Protein 1ZDY (pdb70)

Organism: Streptomyces sp. (strain CL190) (NCBI:txid93372)

Structure (mmCIF, N/CA/C/O backbone):
data_1ZDY
#
_entry.id   1ZDY
#
_cell.length_a   71.145
_cell.length_b   91.451
_cell.length_c   48.901
_cell.angle_alpha   90.00
_cell.angle_beta   90.00
_cell.angle_gamma   90.00
#
_symmetry.space_group_name_H-M   'P 21 21 2'
#
loop_
_entity.id
_entity.type
_entity.pdbx_description
1 polymer 'Aromatic prenyltransferase'
2 non-polymer 'N-(TRIS(HYDROXYMETHYL)METHYL)-3-AMINOPROPANESULFONIC ACID'
3 water water
#
loop_
_atom_site.group_PDB
_atom_site.id
_atom_site.type_symbol
_atom_site.label_atom_id
_atom_site.label_alt_id
_atom_site.label_comp_id
_atom_site.label_asym_id
_atom_site.label_entity_id
_atom_site.label_seq_id
_atom_site.pdbx_PDB_ins_code
_atom_site.Cartn_x
_atom_site.Cartn_y
_atom_site.Cartn_z
_atom_site.occupancy
_atom_site.B_iso_or_equiv
_atom_site.auth_seq_id
_atom_site.auth_comp_id
_atom_site.auth_asym_id
_atom_site.auth_atom_id
_atom_site.pdbx_PDB_model_num
ATOM 1 N N . GLU A 1 3 ? 33.882 11.700 20.526 1.00 28.56 3 GLU A N 1
ATOM 2 C CA . GLU A 1 3 ? 33.833 10.405 21.265 1.00 27.92 3 GLU A CA 1
ATOM 3 C C . GLU A 1 3 ? 32.380 10.074 21.586 1.00 27.41 3 GLU A C 1
ATOM 4 O O . GLU A 1 3 ? 31.475 10.839 21.250 1.00 26.06 3 GLU A O 1
ATOM 10 N N . ALA A 1 4 ? 32.159 8.935 22.233 1.00 24.67 4 ALA A N 1
ATOM 11 C CA . ALA A 1 4 ? 30.810 8.517 22.595 1.00 23.80 4 ALA A CA 1
ATOM 12 C C . ALA A 1 4 ? 30.116 9.604 23.412 1.00 22.54 4 ALA A C 1
ATOM 13 O O . ALA A 1 4 ? 28.985 9.995 23.114 1.00 21.99 4 ALA A O 1
ATOM 15 N N . ALA A 1 5 ? 30.805 10.088 24.441 1.00 24.56 5 ALA A N 1
ATOM 16 C CA . ALA A 1 5 ? 30.266 11.127 25.310 1.00 23.65 5 ALA A CA 1
ATOM 17 C C . ALA A 1 5 ? 29.916 12.386 24.523 1.00 22.58 5 ALA A C 1
ATOM 18 O O . ALA A 1 5 ? 28.878 13.002 24.765 1.00 20.27 5 ALA A O 1
ATOM 20 N N . ASP A 1 6 ? 30.783 12.770 23.589 1.00 20.73 6 ASP A N 1
ATOM 21 C CA . ASP A 1 6 ? 30.533 13.961 22.777 1.00 19.46 6 ASP A CA 1
ATOM 22 C C . ASP A 1 6 ? 29.279 13.783 21.931 1.00 19.92 6 ASP A C 1
ATOM 23 O O . ASP A 1 6 ? 28.450 14.687 21.844 1.00 18.37 6 ASP A O 1
ATOM 28 N N . VAL A 1 7 ? 29.148 12.617 21.303 1.00 18.25 7 VAL A N 1
ATOM 29 C CA . VAL A 1 7 ? 27.984 12.326 20.476 1.00 17.54 7 VAL A CA 1
ATOM 30 C C . VAL A 1 7 ? 26.715 12.501 21.308 1.00 18.65 7 VAL A C 1
ATOM 31 O O . VAL A 1 7 ? 25.765 13.159 20.881 1.00 15.83 7 VAL A O 1
ATOM 35 N N . GLU A 1 8 ? 26.715 11.911 22.501 1.00 19.39 8 GLU A N 1
ATOM 36 C CA . GLU A 1 8 ? 25.579 11.986 23.413 1.00 20.59 8 GLU A CA 1
ATOM 37 C C . GLU A 1 8 ? 25.298 13.422 23.836 1.00 18.21 8 GLU A C 1
ATOM 38 O O . GLU A 1 8 ? 24.145 13.853 23.866 1.00 15.90 8 GLU A O 1
ATOM 44 N N . ARG A 1 9 ? 26.357 14.153 24.168 1.00 17.54 9 ARG A N 1
ATOM 45 C CA . ARG A 1 9 ? 26.226 15.542 24.595 1.00 16.84 9 ARG A CA 1
ATOM 46 C C . ARG A 1 9 ? 25.618 16.405 23.495 1.00 15.13 9 ARG A C 1
ATOM 47 O O . ARG A 1 9 ? 24.696 17.186 23.743 1.00 14.49 9 ARG A O 1
ATOM 55 N N . VAL A 1 10 ? 26.135 16.264 22.279 1.00 15.23 10 VAL A N 1
ATOM 56 C CA . VAL A 1 10 ? 25.622 17.043 21.162 1.00 14.07 10 VAL A CA 1
ATOM 57 C C . VAL A 1 10 ? 24.182 16.668 20.822 1.00 14.37 10 VAL A C 1
ATOM 58 O O . VAL A 1 10 ? 23.360 17.541 20.544 1.00 13.31 10 VAL A O 1
ATOM 62 N N . TYR A 1 11 ? 23.862 15.379 20.852 1.00 13.63 11 TYR A N 1
ATOM 63 C CA . TYR A 1 11 ? 22.498 14.975 20.542 1.00 13.57 11 TYR A CA 1
ATOM 64 C C . TYR A 1 11 ? 21.535 15.493 21.608 1.00 13.05 11 TYR A C 1
ATOM 65 O O . TYR A 1 11 ? 20.432 15.948 21.293 1.00 13.06 11 TYR A O 1
ATOM 74 N N . ALA A 1 12 ? 21.954 15.427 22.868 1.00 14.92 12 ALA A N 1
ATOM 75 C CA . ALA A 1 12 ? 21.112 15.897 23.963 1.00 13.73 12 ALA A CA 1
ATOM 76 C C . ALA A 1 12 ? 20.848 17.391 23.817 1.00 13.31 12 ALA A C 1
ATOM 77 O O . ALA A 1 12 ? 19.756 17.874 24.131 1.00 13.74 12 ALA A O 1
ATOM 79 N N . ALA A 1 13 ? 21.853 18.119 23.335 1.00 11.59 13 ALA A N 1
ATOM 80 C CA . ALA A 1 13 ? 21.725 19.559 23.140 1.00 10.80 13 ALA A CA 1
ATOM 81 C C . ALA A 1 13 ? 20.761 19.816 21.988 1.00 11.36 13 ALA A C 1
ATOM 82 O O . ALA A 1 13 ? 19.936 20.727 22.048 1.00 11.06 13 ALA A O 1
ATOM 84 N N . MET A 1 14 ? 20.867 19.005 20.939 1.00 11.68 14 MET A N 1
ATOM 85 C CA . MET A 1 14 ? 19.991 19.145 19.781 1.00 12.42 14 MET A CA 1
ATOM 86 C C . MET A 1 14 ? 18.543 18.927 20.214 1.00 12.23 14 MET A C 1
ATOM 87 O O . MET A 1 14 ? 17.641 19.634 19.768 1.00 12.59 14 MET A O 1
ATOM 92 N N . GLU A 1 15 ? 18.323 17.948 21.087 1.00 11.71 15 GLU A N 1
ATOM 93 C CA . GLU A 1 15 ? 16.976 17.679 21.571 1.00 12.63 15 GLU A CA 1
ATOM 94 C C . GLU A 1 15 ? 16.452 18.836 22.416 1.00 11.96 15 GLU A C 1
ATOM 95 O O . GLU A 1 15 ? 15.266 19.161 22.363 1.00 13.28 15 GLU A O 1
ATOM 101 N N . GLU A 1 16 ? 17.338 19.458 23.187 1.00 13.00 16 GLU A N 1
ATOM 102 C CA . GLU A 1 16 ? 16.955 20.581 24.036 1.00 14.10 16 GLU A CA 1
ATOM 103 C C . GLU A 1 16 ? 16.519 21.754 23.160 1.00 12.99 16 GLU A C 1
ATOM 104 O O . GLU A 1 16 ? 15.478 22.376 23.397 1.00 13.25 16 GLU A O 1
ATOM 110 N N . ALA A 1 17 ? 17.316 22.046 22.138 1.00 11.86 17 ALA A N 1
ATOM 111 C CA . ALA A 1 17 ? 17.016 23.144 21.227 1.00 10.90 17 ALA A CA 1
ATOM 112 C C . ALA A 1 17 ? 15.699 22.902 20.499 1.00 12.33 17 ALA A C 1
ATOM 113 O O . ALA A 1 17 ? 14.859 23.795 20.404 1.00 12.91 17 ALA A O 1
ATOM 115 N N . ALA A 1 18 ? 15.523 21.691 19.981 1.00 12.62 18 ALA A N 1
ATOM 116 C CA . 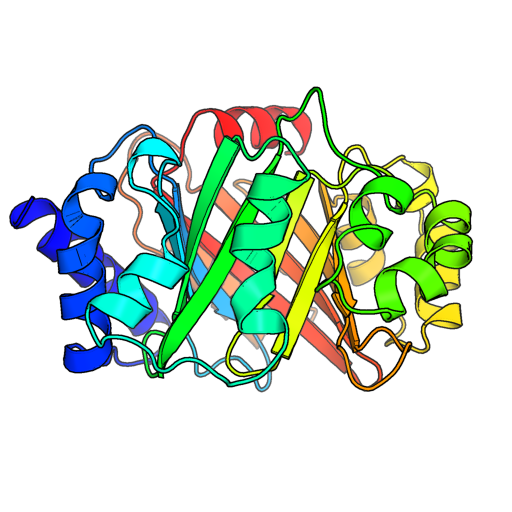ALA A 1 18 ? 14.299 21.347 19.267 1.00 14.48 18 ALA A CA 1
ATOM 117 C C . ALA A 1 18 ? 13.114 21.413 20.224 1.00 14.15 18 ALA A C 1
ATOM 118 O O . ALA A 1 18 ? 12.006 21.791 19.837 1.00 14.31 18 ALA A O 1
ATOM 120 N N . GLY A 1 19 ? 13.365 21.044 21.477 1.00 16.04 19 GLY A N 1
ATOM 121 C CA . GLY A 1 19 ? 12.322 21.059 22.487 1.00 15.78 19 GLY A CA 1
ATOM 122 C C . GLY A 1 19 ? 11.742 22.439 22.719 1.00 15.42 19 GLY A C 1
ATOM 123 O O . GLY A 1 19 ? 10.544 22.582 22.972 1.00 16.00 19 GLY A O 1
ATOM 124 N N . LEU A 1 20 ? 12.586 23.463 22.636 1.00 15.14 20 LEU A N 1
ATOM 125 C CA . LEU A 1 20 ? 12.126 24.832 22.837 1.00 14.30 20 LEU A CA 1
ATOM 126 C C . LEU A 1 20 ? 11.167 25.245 21.723 1.00 15.24 20 LEU A C 1
ATOM 127 O O . LEU A 1 20 ? 10.347 26.147 21.902 1.00 16.70 20 LEU A O 1
ATOM 132 N N . LEU A 1 21 ? 11.267 24.571 20.579 1.00 14.68 21 LEU A N 1
ATOM 133 C CA . LEU A 1 21 ? 10.430 24.876 19.420 1.00 15.82 21 LEU A CA 1
ATOM 134 C C . LEU A 1 21 ? 9.267 23.904 19.227 1.00 16.11 21 LEU A C 1
ATOM 135 O O . LEU A 1 21 ? 8.494 24.036 18.276 1.00 16.28 21 LEU A O 1
ATOM 140 N N . GLY A 1 22 ? 9.143 22.934 20.126 1.00 16.69 22 GLY A N 1
ATOM 141 C CA . GLY A 1 22 ? 8.076 21.956 20.010 1.00 18.13 22 GLY A CA 1
ATOM 142 C C . GLY A 1 22 ? 8.336 20.974 18.881 1.00 17.46 22 GLY A C 1
ATOM 143 O O . GLY A 1 22 ? 7.409 20.353 18.360 1.00 19.14 22 GLY A O 1
ATOM 144 N N . VAL A 1 23 ? 9.603 20.833 18.503 1.00 15.88 23 VAL A N 1
ATOM 145 C CA . VAL A 1 23 ? 9.996 19.923 17.429 1.00 16.21 23 VAL A CA 1
ATOM 146 C C . VAL A 1 23 ? 10.691 18.695 18.013 1.00 15.14 23 VAL A C 1
ATOM 147 O O . VAL A 1 23 ? 11.492 18.811 18.935 1.00 15.45 23 VAL A O 1
ATOM 151 N N . ALA A 1 24 ? 10.375 17.519 17.479 1.00 17.19 24 ALA A N 1
ATOM 152 C CA . ALA A 1 24 ? 10.977 16.280 17.959 1.00 17.40 24 ALA A CA 1
ATOM 153 C C . ALA A 1 24 ? 12.028 15.782 16.980 1.00 17.78 24 ALA A C 1
ATOM 154 O O . ALA A 1 24 ? 11.792 15.758 15.773 1.00 17.57 24 ALA A O 1
ATOM 156 N N . CYS A 1 25 ? 13.181 15.383 17.510 1.00 15.72 25 CYS A N 1
ATOM 157 C CA . CYS A 1 25 ? 14.282 14.878 16.695 1.00 15.87 25 CYS A CA 1
ATOM 158 C C . CYS A 1 25 ? 14.060 13.432 16.269 1.00 16.83 25 CYS A C 1
ATOM 159 O O . CYS A 1 25 ? 13.468 12.640 17.005 1.00 16.79 25 CYS A O 1
ATOM 162 N N . ALA A 1 26 ? 14.534 13.098 15.073 1.00 16.35 26 ALA A N 1
ATOM 163 C CA . ALA A 1 26 ? 14.428 11.741 14.553 1.00 16.90 26 ALA A CA 1
ATOM 164 C C . ALA A 1 26 ? 15.778 11.095 14.816 1.00 17.57 26 ALA A C 1
ATOM 165 O O . ALA A 1 26 ? 16.696 11.195 14.003 1.00 16.24 26 ALA A O 1
ATOM 167 N N . ARG A 1 27 ? 15.893 10.436 15.964 1.00 14.89 27 ARG A N 1
ATOM 168 C CA . ARG A 1 27 ? 17.140 9.798 16.362 1.00 15.64 27 ARG A CA 1
ATOM 169 C C . ARG A 1 27 ? 17.770 8.910 15.293 1.00 15.60 27 ARG A C 1
ATOM 170 O O . ARG A 1 27 ? 18.984 8.936 15.107 1.00 15.70 27 ARG A O 1
ATOM 178 N N . ASP A 1 28 ? 16.949 8.133 14.594 1.00 21.83 28 ASP A N 1
ATOM 179 C CA . ASP A 1 28 ? 17.445 7.231 13.558 1.00 22.75 28 ASP A CA 1
ATOM 180 C C . ASP A 1 28 ? 18.092 7.956 12.380 1.00 21.74 28 ASP A C 1
ATOM 181 O O . ASP A 1 28 ? 18.931 7.387 11.679 1.00 21.94 28 ASP A O 1
ATOM 186 N N . LYS A 1 29 ? 17.702 9.209 12.162 1.00 20.29 29 LYS A N 1
ATOM 187 C CA . LYS A 1 29 ? 18.255 10.000 11.065 1.00 20.17 29 LYS A CA 1
ATOM 188 C C . LYS A 1 29 ? 19.415 10.873 11.519 1.00 20.46 29 LYS A C 1
ATOM 189 O O . LYS A 1 29 ? 20.166 11.391 10.693 1.00 22.03 29 LYS A O 1
ATOM 195 N N . ILE A 1 30 ? 19.568 11.037 12.828 1.00 14.45 30 ILE A N 1
ATOM 196 C CA . ILE A 1 30 ? 20.623 11.894 13.346 1.00 14.16 30 ILE A CA 1
ATOM 197 C C . ILE A 1 30 ? 21.808 11.203 14.007 1.00 13.66 30 ILE A C 1
ATOM 198 O O . ILE A 1 30 ? 22.955 11.545 13.731 1.00 14.53 30 ILE A O 1
ATOM 203 N N . TYR A 1 31 ? 21.542 10.232 14.875 1.00 15.68 31 TYR A N 1
ATOM 204 C CA . TYR A 1 31 ? 22.625 9.559 15.578 1.00 16.85 31 TYR A CA 1
ATOM 205 C C . TYR A 1 31 ? 23.702 8.972 14.666 1.00 16.90 31 TYR A C 1
ATOM 206 O O . TYR A 1 31 ? 24.890 9.173 14.907 1.00 18.32 31 TYR A O 1
ATOM 215 N N . PRO A 1 32 ? 23.304 8.244 13.609 1.00 16.07 32 PRO A N 1
ATOM 216 C CA . PRO A 1 32 ? 24.293 7.658 12.698 1.00 17.38 32 PRO A CA 1
ATOM 217 C C . PRO A 1 32 ? 25.202 8.722 12.092 1.00 17.34 32 PRO A C 1
ATOM 218 O O . PRO A 1 32 ? 26.389 8.487 11.863 1.00 18.99 32 PRO A O 1
ATOM 222 N N . LEU A 1 33 ? 24.630 9.893 11.831 1.00 16.20 33 LEU A N 1
ATOM 223 C CA . LEU A 1 33 ? 25.379 10.997 11.253 1.00 15.58 33 LEU A CA 1
ATOM 224 C C . LEU A 1 33 ? 26.386 11.548 12.265 1.00 15.98 33 LEU A C 1
ATOM 225 O O . LEU A 1 33 ? 27.556 11.746 11.937 1.00 15.67 33 LEU A O 1
ATOM 230 N N . LEU A 1 34 ? 25.935 11.788 13.495 1.00 15.34 34 LEU A N 1
ATOM 231 C CA . LEU A 1 34 ? 26.813 12.306 14.543 1.00 16.24 34 LEU A CA 1
ATOM 232 C C . LEU A 1 34 ? 27.926 11.312 14.855 1.00 16.79 34 LEU A C 1
ATOM 233 O O . LEU A 1 34 ? 29.074 11.697 15.073 1.00 16.59 34 LEU A O 1
ATOM 238 N N . SER A 1 35 ? 27.577 10.032 14.873 1.00 18.17 35 SER A N 1
ATOM 239 C CA . SER A 1 35 ? 28.547 8.981 15.150 1.00 19.13 35 SER A CA 1
ATOM 240 C C . SER A 1 35 ? 29.620 8.973 14.065 1.00 18.52 35 SER A C 1
ATOM 241 O O . SER A 1 35 ? 30.815 8.903 14.356 1.00 19.64 35 SER A O 1
ATOM 244 N N . THR A 1 36 ? 29.181 9.051 12.812 1.00 17.67 36 THR A N 1
ATOM 245 C CA . THR A 1 36 ? 30.093 9.062 11.674 1.00 17.72 36 THR A CA 1
ATOM 246 C C . THR A 1 36 ? 31.096 10.211 11.771 1.00 17.92 36 THR A C 1
ATOM 247 O O . THR A 1 36 ? 32.264 10.055 11.405 1.00 18.45 36 THR A O 1
ATOM 251 N N . PHE A 1 37 ? 30.644 11.363 12.266 1.00 15.74 37 PHE A N 1
ATOM 252 C CA . PHE A 1 37 ? 31.514 12.527 12.407 1.00 15.90 37 PHE A CA 1
ATOM 253 C C . PHE A 1 37 ? 31.819 12.865 13.867 1.00 16.92 37 PHE A C 1
ATOM 254 O O . PHE A 1 37 ? 32.026 14.026 14.207 1.00 18.37 37 PHE A O 1
ATOM 262 N N . GLN A 1 38 ? 31.869 11.851 14.726 1.00 18.41 38 GLN A N 1
ATOM 263 C CA . GLN A 1 38 ? 32.135 12.081 16.145 1.00 20.40 38 GLN A CA 1
ATOM 264 C C . GLN A 1 38 ? 33.456 12.791 16.444 1.00 20.63 38 GLN A C 1
ATOM 265 O O . GLN A 1 38 ? 33.561 13.520 17.429 1.00 20.92 38 GLN A O 1
ATOM 271 N N . ASP A 1 39 ? 34.459 12.589 15.596 1.00 21.75 39 ASP A N 1
ATOM 272 C CA . ASP A 1 39 ? 35.760 13.213 15.814 1.00 22.98 39 ASP A CA 1
ATOM 273 C C . ASP A 1 39 ? 35.741 14.739 15.736 1.00 22.34 39 ASP A C 1
ATOM 274 O O . ASP A 1 39 ? 36.669 15.398 16.203 1.00 22.20 39 ASP A O 1
ATOM 279 N N . THR A 1 40 ? 34.686 15.304 15.160 1.00 19.44 40 THR A N 1
ATOM 280 C CA . THR A 1 40 ? 34.592 16.755 15.029 1.00 19.52 40 THR A CA 1
ATOM 281 C C . THR A 1 40 ? 33.817 17.413 16.164 1.00 19.39 40 THR A C 1
ATOM 282 O O . THR A 1 40 ? 33.802 18.638 16.275 1.00 19.05 40 THR A O 1
ATOM 286 N N . LEU A 1 41 ? 33.187 16.600 17.006 1.00 20.28 41 LEU A N 1
ATOM 287 C CA . LEU A 1 41 ? 32.359 17.107 18.099 1.00 20.57 41 LEU A CA 1
ATOM 288 C C . LEU A 1 41 ? 33.048 17.560 19.386 1.00 22.88 41 LEU A C 1
ATOM 289 O O . LEU A 1 41 ? 32.375 17.909 20.359 1.00 21.35 41 LEU A O 1
ATOM 294 N N . VAL A 1 42 ? 34.376 17.567 19.403 1.00 21.97 42 VAL A N 1
ATOM 295 C CA . VAL A 1 42 ? 35.095 17.999 20.597 1.00 25.56 42 VAL A CA 1
ATOM 296 C C . VAL A 1 42 ? 35.045 19.521 20.701 1.00 28.34 42 VAL A C 1
ATOM 297 O O . VAL A 1 42 ? 35.242 20.222 19.707 1.00 29.17 42 VAL A O 1
ATOM 301 N N . GLU A 1 43 ? 34.776 20.031 21.899 1.00 34.09 43 GLU A N 1
ATOM 302 C CA . GLU A 1 43 ? 34.714 21.472 22.109 1.00 36.80 43 GLU A CA 1
ATOM 303 C C . GLU A 1 43 ? 36.043 22.122 21.743 1.00 36.50 43 GLU A C 1
ATOM 304 O O . GLU A 1 43 ? 37.112 21.587 22.044 1.00 36.33 43 GLU A O 1
ATOM 310 N N . GLY A 1 44 ? 35.969 23.278 21.092 1.00 45.14 44 GLY A N 1
ATOM 311 C CA . GLY A 1 44 ? 37.174 23.975 20.685 1.00 43.67 44 GLY A CA 1
ATOM 312 C C . GLY A 1 44 ? 37.531 23.614 19.257 1.00 41.64 44 GLY A C 1
ATOM 313 O O . GLY A 1 44 ? 37.739 22.442 18.938 1.00 43.04 44 GLY A O 1
ATOM 314 N N . GLY A 1 45 ? 37.600 24.620 18.393 1.00 32.51 45 GLY A N 1
ATOM 315 C CA . GLY A 1 45 ? 37.921 24.370 17.002 1.00 28.35 45 GLY A CA 1
ATOM 316 C C . GLY A 1 45 ? 36.703 23.903 16.228 1.00 26.03 45 GLY A C 1
ATOM 317 O O . GLY A 1 45 ? 36.746 23.781 15.006 1.00 26.35 45 GLY A O 1
ATOM 318 N N . SER A 1 46 ? 35.613 23.638 16.944 1.00 21.11 46 SER A N 1
ATOM 319 C CA . SER A 1 46 ? 34.372 23.183 16.321 1.00 17.62 46 SER A CA 1
ATOM 320 C C . SER A 1 46 ? 33.277 24.245 16.359 1.00 15.58 46 SER A C 1
ATOM 321 O O . SER A 1 46 ? 33.166 24.999 17.329 1.00 15.21 46 SER A O 1
ATOM 324 N N . VAL A 1 47 ? 32.484 24.303 15.291 1.00 13.30 47 VAL A N 1
ATOM 325 C CA . VAL A 1 47 ? 31.369 25.238 15.202 1.00 11.93 47 VAL A CA 1
ATOM 326 C C . VAL A 1 47 ? 30.106 24.407 15.003 1.00 10.48 47 VAL A C 1
ATOM 327 O O . VAL A 1 47 ? 30.023 23.603 14.071 1.00 10.48 47 VAL A O 1
ATOM 331 N N . VAL A 1 48 ? 29.138 24.594 15.895 1.00 7.74 48 VAL A N 1
ATOM 332 C CA . VAL A 1 48 ? 27.868 23.875 15.840 1.00 9.15 48 VAL A CA 1
ATOM 333 C C . VAL A 1 48 ? 26.766 24.897 16.064 1.00 9.33 48 VAL A C 1
ATOM 334 O O . VAL A 1 48 ? 26.799 25.648 17.041 1.00 9.97 48 VAL A O 1
ATOM 338 N N . VAL A 1 49 ? 25.794 24.921 15.158 1.00 7.50 49 VAL A N 1
ATOM 339 C CA . VAL A 1 49 ? 24.692 25.867 15.238 1.00 7.68 49 VAL A CA 1
ATOM 340 C C . VAL A 1 49 ? 23.354 25.168 15.074 1.00 7.66 49 VAL A C 1
ATOM 341 O O . VAL A 1 49 ? 23.199 24.322 14.194 1.00 7.63 49 VAL A O 1
ATOM 345 N N . PHE A 1 50 ? 22.402 25.508 15.938 1.00 8.22 50 PHE A N 1
ATOM 346 C CA . PHE A 1 50 ? 21.049 24.966 15.867 1.00 8.13 50 PHE A CA 1
ATOM 347 C C . PHE A 1 50 ? 20.184 26.170 15.484 1.00 7.99 50 PHE A C 1
ATOM 348 O O . PHE A 1 50 ? 20.135 27.162 16.216 1.00 7.47 50 PHE A O 1
ATOM 356 N N . SER A 1 51 ? 19.511 26.090 14.338 1.00 8.16 51 SER A N 1
ATOM 357 C CA . SER A 1 51 ? 18.727 27.219 13.848 1.00 7.45 51 SER A CA 1
ATOM 358 C C . SER A 1 51 ? 17.220 27.054 13.742 1.00 7.72 51 SER A C 1
ATOM 359 O O . SER A 1 51 ? 16.723 26.023 13.287 1.00 7.93 51 SER A O 1
ATOM 362 N N . MET A 1 52 ? 16.509 28.100 14.160 1.00 7.34 52 MET A N 1
ATOM 363 C CA . MET A 1 52 ? 15.052 28.147 14.104 1.00 8.05 52 MET A CA 1
ATOM 364 C C . MET A 1 52 ? 14.641 29.153 13.024 1.00 8.90 52 MET A C 1
ATOM 365 O O . MET A 1 52 ? 15.456 29.950 12.560 1.00 7.83 52 MET A O 1
ATOM 370 N N . ALA A 1 53 ? 13.373 29.116 12.629 1.00 9.08 53 ALA A N 1
ATOM 371 C CA . ALA A 1 53 ? 12.864 30.039 11.622 1.00 10.33 53 ALA A CA 1
ATOM 372 C C . ALA A 1 53 ? 11.425 30.420 11.951 1.00 11.43 53 ALA A C 1
ATOM 373 O O . ALA A 1 53 ? 10.782 29.794 12.797 1.00 12.13 53 ALA A O 1
ATOM 375 N N . SER A 1 54 ? 10.932 31.449 11.270 1.00 8.68 54 SER A N 1
ATOM 376 C CA . SER A 1 54 ? 9.580 31.963 11.476 1.00 9.34 54 SER A CA 1
ATOM 377 C C . SER A 1 54 ? 8.627 31.494 10.388 1.00 11.30 54 SER A C 1
ATOM 378 O O . SER A 1 54 ? 9.002 30.745 9.496 1.00 10.28 54 SER A O 1
ATOM 381 N N . GLY A 1 55 ? 7.390 31.975 10.471 1.00 15.28 55 GLY A N 1
ATOM 382 C CA . GLY A 1 55 ? 6.381 31.643 9.482 1.00 16.50 55 GLY A CA 1
ATOM 383 C C . GLY A 1 55 ? 6.191 30.178 9.148 1.00 17.27 55 GLY A C 1
ATOM 384 O O . GLY A 1 55 ? 6.127 29.326 10.035 1.00 17.65 55 GLY A O 1
ATOM 385 N N . ARG A 1 56 ? 6.105 29.889 7.852 1.00 16.01 56 ARG A N 1
ATOM 386 C CA . ARG A 1 56 ? 5.887 28.525 7.392 1.00 16.30 56 ARG A CA 1
ATOM 387 C C . ARG A 1 56 ? 7.115 27.628 7.498 1.00 15.05 56 ARG A C 1
ATOM 388 O O . ARG A 1 56 ? 7.067 26.461 7.114 1.00 14.24 56 ARG A O 1
ATOM 396 N N . HIS A 1 57 ? 8.208 28.164 8.031 1.00 12.46 57 HIS A N 1
ATOM 397 C CA . HIS A 1 57 ? 9.430 27.379 8.179 1.00 12.17 57 HIS A CA 1
ATOM 398 C C . HIS A 1 57 ? 9.715 27.060 9.647 1.00 11.98 57 HIS A C 1
ATOM 399 O O . HIS A 1 57 ? 10.766 26.511 9.970 1.00 12.42 57 HIS A O 1
ATOM 406 N N . SER A 1 58 ? 8.774 27.382 10.530 1.00 12.96 58 SER A N 1
ATOM 407 C CA . SER A 1 58 ? 8.978 27.187 11.965 1.00 13.39 58 SER A CA 1
ATOM 408 C C . SER A 1 58 ? 8.899 25.786 12.559 1.00 13.96 58 SER A C 1
ATOM 409 O O . SER A 1 58 ? 9.268 25.597 13.719 1.00 15.39 58 SER A O 1
ATOM 412 N N . THR A 1 59 ? 8.435 24.806 11.791 1.00 11.80 59 THR A N 1
ATOM 413 C CA . THR A 1 59 ? 8.312 23.448 12.318 1.00 12.12 59 THR A CA 1
ATOM 414 C C . THR A 1 59 ? 9.578 22.622 12.145 1.00 11.51 59 THR A C 1
ATOM 415 O O . THR A 1 59 ? 9.556 21.401 12.303 1.00 12.03 59 THR A O 1
ATOM 419 N N . GLU A 1 60 ? 10.681 23.282 11.819 1.00 11.90 60 GLU A N 1
ATOM 420 C CA . GLU A 1 60 ? 11.932 22.565 11.627 1.00 13.44 60 GLU A CA 1
ATOM 421 C C . GLU A 1 60 ? 13.090 23.224 12.352 1.00 12.84 60 GLU A C 1
ATOM 422 O O . GLU A 1 60 ? 13.108 24.439 12.538 1.00 13.88 60 GLU A O 1
ATOM 428 N N . LEU A 1 61 ? 14.052 22.410 12.772 1.00 9.93 61 LEU A N 1
ATOM 429 C CA . LEU A 1 61 ? 15.242 22.923 13.436 1.00 10.45 61 LEU A CA 1
ATOM 430 C C . LEU A 1 61 ? 16.410 22.439 12.594 1.00 9.15 61 LEU A C 1
ATOM 431 O O . LEU A 1 61 ? 16.570 21.233 12.398 1.00 9.03 61 LEU A O 1
ATOM 436 N N . ASP A 1 62 ? 17.207 23.366 12.073 1.00 8.30 62 ASP A N 1
ATOM 437 C CA . ASP A 1 62 ? 18.361 22.967 11.279 1.00 8.55 62 ASP A CA 1
ATOM 438 C C . ASP A 1 62 ? 19.582 22.880 12.177 1.00 8.68 62 ASP A C 1
ATOM 439 O O . ASP A 1 62 ? 19.632 23.493 13.249 1.00 8.40 62 ASP A O 1
ATOM 444 N N . PHE A 1 63 ? 20.563 22.100 11.742 1.00 8.23 63 PHE A N 1
ATOM 445 C CA . PHE A 1 63 ? 21.810 21.986 12.481 1.00 9.24 63 PHE A CA 1
ATOM 446 C C . PHE A 1 63 ? 22.947 22.035 11.483 1.00 9.50 63 PHE A C 1
ATOM 447 O O . PHE A 1 63 ? 22.804 21.593 10.340 1.00 10.49 63 PHE A O 1
ATOM 455 N N . SER A 1 64 ? 24.065 22.607 11.908 1.00 8.35 64 SER A N 1
ATOM 456 C CA . SER A 1 64 ? 25.241 22.694 11.057 1.00 9.28 64 SER A CA 1
ATOM 457 C C . SER A 1 64 ? 26.422 22.372 11.953 1.00 9.99 64 SER A C 1
ATOM 458 O O . SER A 1 64 ? 26.519 22.887 13.067 1.00 9.23 64 SER A O 1
ATOM 461 N N . ILE A 1 65 ? 27.292 21.490 11.469 1.00 7.80 65 ILE A N 1
ATOM 462 C CA . ILE A 1 65 ? 28.466 21.040 12.211 1.00 9.17 65 ILE A CA 1
ATOM 463 C C . ILE A 1 65 ? 29.698 21.128 11.321 1.00 10.22 65 ILE A C 1
ATOM 464 O O . ILE A 1 65 ? 29.722 20.549 10.234 1.00 10.26 65 ILE A O 1
ATOM 469 N N . SER A 1 66 ? 30.711 21.859 11.779 1.00 10.65 66 SER A N 1
ATOM 470 C CA . SER A 1 66 ? 31.944 22.019 11.014 1.00 10.45 66 SER A CA 1
ATOM 471 C C . SER A 1 66 ? 32.725 20.706 10.950 1.00 9.61 66 SER A C 1
ATOM 472 O O . SER A 1 66 ? 32.695 19.904 11.884 1.00 11.97 66 SER A O 1
ATOM 475 N N . VAL A 1 67 ? 33.416 20.501 9.832 1.00 9.88 67 VAL A N 1
ATOM 476 C CA . VAL A 1 67 ? 34.219 19.305 9.608 1.00 10.75 67 VAL A CA 1
ATOM 477 C C . VAL A 1 67 ? 35.532 19.734 8.966 1.00 10.02 67 VAL A C 1
ATOM 478 O O . VAL A 1 67 ? 35.539 20.354 7.905 1.00 10.22 67 VAL A O 1
ATOM 482 N N . PRO A 1 68 ? 36.668 19.422 9.607 1.00 11.53 68 PRO A N 1
ATOM 483 C CA . PRO A 1 68 ? 37.945 19.822 9.007 1.00 12.38 68 PRO A CA 1
ATOM 484 C C . PRO A 1 68 ? 38.186 19.118 7.672 1.00 11.86 68 PRO A C 1
ATOM 485 O O . PRO A 1 68 ? 37.707 18.001 7.455 1.00 11.99 68 PRO A O 1
ATOM 489 N N . THR A 1 69 ? 38.917 19.775 6.777 1.00 12.43 69 THR A N 1
ATOM 490 C CA . THR A 1 69 ? 39.209 19.202 5.466 1.00 13.90 69 THR A CA 1
ATOM 491 C C . THR A 1 69 ? 40.009 17.908 5.585 1.00 14.62 69 THR A C 1
ATOM 492 O O . THR A 1 69 ? 39.942 17.048 4.710 1.00 13.70 69 THR A O 1
ATOM 496 N N . SER A 1 70 ? 40.755 17.768 6.675 1.00 17.70 70 SER A N 1
A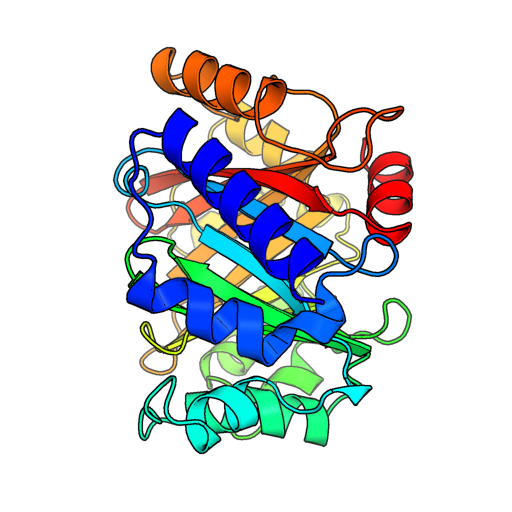TOM 497 C CA . SER A 1 70 ? 41.564 16.574 6.893 1.00 19.71 70 SER A CA 1
ATOM 498 C C . SER A 1 70 ? 40.696 15.324 7.004 1.00 21.31 70 SER A C 1
ATOM 499 O O . SER A 1 70 ? 41.160 14.211 6.750 1.00 22.12 70 SER A O 1
ATOM 502 N N . HIS A 1 71 ? 39.434 15.508 7.378 1.00 17.02 71 HIS A N 1
ATOM 503 C CA . HIS A 1 71 ? 38.528 14.377 7.514 1.00 18.72 71 HIS A CA 1
ATOM 504 C C . HIS A 1 71 ? 38.034 13.915 6.149 1.00 17.72 71 HIS A C 1
ATOM 505 O O . HIS A 1 71 ? 37.453 12.839 6.024 1.00 17.67 71 HIS A O 1
ATOM 512 N N . GLY A 1 72 ? 38.280 14.735 5.132 1.00 17.69 72 GLY A N 1
ATOM 513 C CA . GLY A 1 72 ? 37.876 14.400 3.780 1.00 17.55 72 GLY A CA 1
ATOM 514 C C . GLY A 1 72 ? 36.488 14.870 3.391 1.00 14.93 72 GLY A C 1
ATOM 515 O O . GLY A 1 72 ? 35.674 15.211 4.247 1.00 17.65 72 GLY A O 1
ATOM 516 N N . ASP A 1 73 ? 36.235 14.883 2.085 1.00 18.18 73 ASP A N 1
ATOM 517 C CA . ASP A 1 73 ? 34.953 15.294 1.506 1.00 16.49 73 ASP A CA 1
ATOM 518 C C . ASP A 1 73 ? 33.813 14.651 2.296 1.00 15.13 73 ASP A C 1
ATOM 519 O O . ASP A 1 73 ? 33.619 13.438 2.233 1.00 15.06 73 ASP A O 1
ATOM 524 N N . PRO A 1 74 ? 33.038 15.455 3.046 1.00 11.82 74 PRO A N 1
ATOM 525 C CA . PRO A 1 74 ? 31.939 14.872 3.819 1.00 10.76 74 PRO A CA 1
ATOM 526 C C . PRO A 1 74 ? 30.784 14.311 2.995 1.00 9.03 74 PRO A C 1
ATOM 527 O O . PRO A 1 74 ? 30.083 13.408 3.457 1.00 10.41 74 PRO A O 1
ATOM 531 N N . TYR A 1 75 ? 30.572 14.829 1.788 1.00 9.73 75 TYR A N 1
ATOM 532 C CA . TYR A 1 75 ? 29.492 14.299 0.959 1.00 9.87 75 TYR A CA 1
ATOM 533 C C . TYR A 1 75 ? 29.887 12.907 0.487 1.00 11.08 75 TYR A C 1
ATOM 534 O O . TYR A 1 75 ? 29.068 11.988 0.463 1.00 10.94 75 TYR A O 1
ATOM 543 N N . ALA A 1 76 ? 31.152 12.746 0.112 1.00 12.18 76 ALA A N 1
ATOM 544 C CA . ALA A 1 76 ? 31.628 11.446 -0.338 1.00 12.91 76 ALA A CA 1
ATOM 545 C C . ALA A 1 76 ? 31.429 10.458 0.801 1.00 12.98 76 ALA A C 1
ATOM 546 O O . ALA A 1 76 ? 31.028 9.313 0.587 1.00 14.44 76 ALA A O 1
ATOM 548 N N . THR A 1 77 ? 31.692 10.922 2.018 1.00 9.64 77 THR A N 1
ATOM 549 C CA . THR A 1 77 ? 31.556 10.092 3.204 1.00 10.81 77 THR A CA 1
ATOM 550 C C . THR A 1 77 ? 30.135 9.598 3.424 1.00 10.62 77 THR A C 1
ATOM 551 O O . THR A 1 77 ? 29.914 8.403 3.605 1.00 11.98 77 THR A O 1
ATOM 555 N N . VAL A 1 78 ? 29.162 10.505 3.407 1.00 10.89 78 VAL A N 1
ATOM 556 C CA . VAL A 1 78 ? 27.788 10.076 3.634 1.00 10.79 78 VAL A CA 1
ATOM 557 C C . VAL A 1 78 ? 27.270 9.164 2.519 1.00 10.44 78 VAL A C 1
ATOM 558 O O . VAL A 1 78 ? 26.487 8.251 2.774 1.00 9.14 78 VAL A O 1
ATOM 562 N N . VAL A 1 79 ? 27.705 9.388 1.282 1.00 10.14 79 VAL A N 1
ATOM 563 C CA . VAL A 1 79 ? 27.251 8.527 0.193 1.00 10.57 79 VAL A CA 1
ATOM 564 C C . VAL A 1 79 ? 27.898 7.142 0.307 1.00 11.44 79 VAL A C 1
ATOM 565 O O . VAL A 1 79 ? 27.221 6.124 0.223 1.00 11.58 79 VAL A O 1
ATOM 569 N N . GLU A 1 80 ? 29.207 7.101 0.520 1.00 13.75 80 GLU A N 1
ATOM 570 C CA . GLU A 1 80 ? 29.888 5.814 0.627 1.00 16.51 80 GLU A CA 1
ATOM 571 C C . GLU A 1 80 ? 29.394 4.976 1.807 1.00 16.41 80 GLU A C 1
ATOM 572 O O . GLU A 1 80 ? 29.309 3.747 1.714 1.00 16.83 80 GLU A O 1
ATOM 578 N N . LYS A 1 81 ? 29.054 5.638 2.909 1.00 14.58 81 LYS A N 1
ATOM 579 C CA . LYS A 1 81 ? 28.591 4.939 4.101 1.00 15.53 81 LYS A CA 1
ATOM 580 C C . LYS A 1 81 ? 27.111 4.566 4.039 1.00 13.50 81 LYS A C 1
ATOM 581 O O . LYS A 1 81 ? 26.592 3.893 4.932 1.00 14.58 81 LYS A O 1
ATOM 587 N N . GLY A 1 82 ? 26.433 5.001 2.983 1.00 12.39 82 GLY A N 1
ATOM 588 C CA . GLY A 1 82 ? 25.026 4.680 2.837 1.00 12.47 82 GLY A CA 1
ATOM 589 C C . GLY A 1 82 ? 24.091 5.515 3.691 1.00 13.00 82 GLY A C 1
ATOM 590 O O . GLY A 1 82 ? 22.994 5.067 4.035 1.00 13.09 82 GLY A O 1
ATOM 591 N N . LEU A 1 83 ? 24.517 6.727 4.036 1.00 12.51 83 LEU A N 1
ATOM 592 C CA . LEU A 1 83 ? 23.694 7.618 4.846 1.00 11.42 83 LEU A CA 1
ATOM 593 C C . LEU A 1 83 ? 22.873 8.569 3.980 1.00 10.04 83 LEU A C 1
ATOM 594 O O . LEU A 1 83 ? 21.910 9.170 4.454 1.00 11.61 83 LEU A O 1
ATOM 599 N N . PHE A 1 84 ? 23.255 8.700 2.712 1.00 10.78 84 PHE A N 1
ATOM 600 C CA . PHE A 1 84 ? 22.554 9.583 1.783 1.00 9.72 84 PHE A CA 1
ATOM 601 C C . PHE A 1 84 ? 22.747 9.077 0.356 1.00 10.30 84 PHE A C 1
ATOM 602 O O . PHE A 1 84 ? 23.832 8.627 0.003 1.00 9.07 84 PHE A O 1
ATOM 610 N N . PRO A 1 85 ? 21.700 9.157 -0.483 1.00 8.86 85 PRO A N 1
ATOM 611 C CA . PRO A 1 85 ? 21.784 8.696 -1.873 1.00 10.92 85 PRO A CA 1
ATOM 612 C C . PRO A 1 85 ? 22.231 9.785 -2.842 1.00 12.19 85 PRO A C 1
ATOM 613 O O . PRO A 1 85 ? 21.787 10.927 -2.747 1.00 14.11 85 PRO A O 1
ATOM 617 N N . ALA A 1 86 ? 23.100 9.424 -3.778 1.00 11.11 86 ALA A N 1
ATOM 618 C CA . ALA A 1 86 ? 23.553 10.378 -4.782 1.00 11.05 86 ALA A CA 1
ATOM 619 C C . ALA A 1 86 ? 22.302 10.822 -5.548 1.00 12.35 86 ALA A C 1
ATOM 620 O O . ALA A 1 86 ? 21.391 10.022 -5.781 1.00 12.87 86 ALA A O 1
ATOM 622 N N . THR A 1 87 ? 22.256 12.092 -5.936 1.00 12.53 87 THR A N 1
ATOM 623 C CA . THR A 1 87 ? 21.095 12.639 -6.639 1.00 12.76 87 THR A CA 1
ATOM 624 C C . THR A 1 87 ? 21.054 12.386 -8.145 1.00 13.69 87 THR A C 1
ATOM 625 O O . THR A 1 87 ? 19.979 12.424 -8.752 1.00 15.30 87 THR A O 1
ATOM 629 N N . GLY A 1 88 ? 22.215 12.138 -8.744 1.00 16.22 88 GLY A N 1
ATOM 630 C CA . GLY A 1 88 ? 22.276 11.913 -10.179 1.00 18.85 88 GLY A CA 1
ATOM 631 C C . GLY A 1 88 ? 22.302 13.239 -10.925 1.00 20.38 88 GLY A C 1
ATOM 632 O O . GLY A 1 88 ? 22.176 13.286 -12.151 1.00 22.40 88 GLY A O 1
ATOM 633 N N . HIS A 1 89 ? 22.464 14.320 -10.168 1.00 15.23 89 HIS A N 1
ATOM 634 C CA . HIS A 1 89 ? 22.510 15.676 -10.708 1.00 15.62 89 HIS A CA 1
ATOM 635 C C . HIS A 1 89 ? 23.880 16.304 -10.455 1.00 13.59 89 HIS A C 1
ATOM 636 O O . HIS A 1 89 ? 24.655 15.805 -9.642 1.00 14.12 89 HIS A O 1
ATOM 643 N N . PRO A 1 90 ? 24.194 17.412 -11.152 1.00 13.34 90 PRO A N 1
ATOM 644 C CA . PRO A 1 90 ? 25.483 18.091 -10.985 1.00 13.30 90 PRO A CA 1
ATOM 645 C C . PRO A 1 90 ? 25.848 18.432 -9.538 1.00 11.84 90 PRO A C 1
ATOM 646 O O . PRO A 1 90 ? 27.029 18.471 -9.189 1.00 12.09 90 PRO A O 1
ATOM 650 N N . VAL A 1 91 ? 24.848 18.668 -8.691 1.00 11.53 91 VAL A N 1
ATOM 651 C CA . VAL A 1 91 ? 25.132 19.004 -7.299 1.00 10.15 91 VAL A CA 1
ATOM 652 C C . VAL A 1 91 ? 25.984 17.917 -6.632 1.00 9.90 91 VAL A C 1
ATOM 653 O O . VAL A 1 91 ? 26.725 18.194 -5.685 1.00 10.22 91 VAL A O 1
ATOM 657 N N . ASP A 1 92 ? 25.894 16.685 -7.137 1.00 9.38 92 ASP A N 1
ATOM 658 C CA . ASP A 1 92 ? 26.680 15.577 -6.585 1.00 9.93 92 ASP A CA 1
ATOM 659 C C . ASP A 1 92 ? 28.178 15.830 -6.710 1.00 10.34 92 ASP A C 1
ATOM 660 O O . ASP A 1 92 ? 28.968 15.339 -5.904 1.00 12.07 92 ASP A O 1
ATOM 665 N N . ASP A 1 93 ? 28.564 16.575 -7.741 1.00 8.96 93 ASP A N 1
ATOM 666 C CA . ASP A 1 93 ? 29.977 16.841 -7.993 1.00 10.07 93 ASP A CA 1
ATOM 667 C C . ASP A 1 93 ? 30.484 18.206 -7.562 1.00 10.45 93 ASP A C 1
ATOM 668 O O . ASP A 1 93 ? 31.690 18.450 -7.586 1.00 9.88 93 ASP A O 1
ATOM 673 N N . LEU A 1 94 ? 29.578 19.087 -7.155 1.00 9.81 94 LEU A N 1
ATOM 674 C CA . LEU A 1 94 ? 29.971 20.442 -6.790 1.00 10.34 94 LEU A CA 1
ATOM 675 C C . LEU A 1 94 ? 30.935 20.603 -5.621 1.00 9.90 94 LEU A C 1
ATOM 676 O O . LEU A 1 94 ? 31.909 21.345 -5.738 1.00 9.84 94 LEU A O 1
ATOM 681 N N . LEU A 1 95 ? 30.693 19.930 -4.500 1.00 8.82 95 LEU A N 1
ATOM 682 C CA . LEU A 1 95 ? 31.617 20.078 -3.379 1.00 8.46 95 LEU A CA 1
ATOM 683 C C . LEU A 1 95 ? 33.018 19.618 -3.796 1.00 9.71 95 LEU A C 1
ATOM 684 O O . LEU A 1 95 ? 34.009 20.301 -3.532 1.00 9.42 95 LEU A O 1
ATOM 689 N N . ALA A 1 96 ? 33.095 18.466 -4.457 1.00 9.08 96 ALA A N 1
ATOM 690 C CA . ALA A 1 96 ? 34.378 17.938 -4.906 1.00 9.60 96 ALA A CA 1
ATOM 691 C C . ALA A 1 96 ? 35.027 18.874 -5.923 1.00 9.35 96 ALA A C 1
ATOM 692 O O . ALA A 1 96 ? 36.237 19.123 -5.867 1.00 10.01 96 ALA A O 1
ATOM 694 N N . ASP A 1 97 ? 34.231 19.385 -6.859 1.00 10.81 97 ASP A N 1
ATOM 695 C CA . ASP A 1 97 ? 34.752 20.291 -7.877 1.00 10.96 97 ASP A CA 1
ATOM 696 C C . ASP A 1 97 ? 35.230 21.604 -7.274 1.00 11.19 97 ASP A C 1
ATOM 697 O O . ASP A 1 97 ? 36.161 22.233 -7.784 1.00 12.59 97 ASP A O 1
ATOM 702 N N . THR A 1 98 ? 34.591 22.028 -6.191 1.00 10.24 98 THR A N 1
ATOM 703 C CA . THR A 1 98 ? 34.984 23.273 -5.552 1.00 10.08 98 THR A CA 1
ATOM 704 C C . THR A 1 98 ? 36.355 23.115 -4.901 1.00 10.11 98 THR A C 1
ATOM 705 O O . THR A 1 98 ? 37.205 24.005 -5.000 1.00 11.16 98 THR A O 1
ATOM 709 N N . GLN A 1 99 ? 36.577 21.986 -4.240 1.00 12.08 99 GLN A N 1
ATOM 710 C CA . GLN A 1 99 ? 37.864 21.749 -3.599 1.00 12.45 99 GLN A CA 1
ATOM 711 C C . GLN A 1 99 ? 38.936 21.562 -4.668 1.00 13.31 99 GLN A C 1
ATOM 712 O O . GLN A 1 99 ? 40.100 21.898 -4.455 1.00 12.91 99 GLN A O 1
ATOM 718 N N . LYS A 1 100 ? 38.532 21.035 -5.819 1.00 12.63 100 LYS A N 1
ATOM 719 C CA . LYS A 1 100 ? 39.456 20.810 -6.929 1.00 14.28 100 LYS A CA 1
ATOM 720 C C . LYS A 1 100 ? 39.940 22.132 -7.525 1.00 14.25 100 LYS A C 1
ATOM 721 O O . LYS A 1 100 ? 41.135 22.320 -7.747 1.00 14.33 100 LYS A O 1
ATOM 727 N N . HIS A 1 101 ? 39.010 23.053 -7.764 1.00 11.61 101 HIS A N 1
ATOM 728 C CA . HIS A 1 101 ? 39.347 24.340 -8.369 1.00 12.87 101 HIS A CA 1
ATOM 729 C C . HIS A 1 101 ? 39.763 25.476 -7.433 1.00 11.71 101 HIS A C 1
ATOM 730 O O . HIS A 1 101 ? 40.461 26.398 -7.859 1.00 13.08 101 HIS A O 1
ATOM 737 N N . LEU A 1 102 ? 39.342 25.422 -6.173 1.00 13.64 102 LEU A N 1
ATOM 738 C CA . LEU A 1 102 ? 39.657 26.489 -5.220 1.00 13.45 102 LEU A CA 1
ATOM 739 C C . LEU A 1 102 ? 40.183 25.994 -3.877 1.00 13.76 102 LEU A C 1
ATOM 740 O O . LEU A 1 102 ? 39.959 24.849 -3.491 1.00 14.21 102 LEU A O 1
ATOM 745 N N . PRO A 1 103 ? 40.908 26.858 -3.148 1.00 13.98 103 PRO A N 1
ATOM 746 C CA . PRO A 1 103 ? 41.438 26.461 -1.843 1.00 14.29 103 PRO A CA 1
ATOM 747 C C . PRO A 1 103 ? 40.289 26.435 -0.838 1.00 14.52 103 PRO A C 1
ATOM 748 O O . PRO A 1 103 ? 39.674 27.466 -0.566 1.00 14.41 103 PRO A O 1
ATOM 752 N N . VAL A 1 104 ? 39.974 25.252 -0.325 1.00 15.18 104 VAL A N 1
ATOM 753 C CA . VAL A 1 104 ? 38.909 25.106 0.660 1.00 14.98 104 VAL A CA 1
ATOM 754 C C . VAL A 1 104 ? 39.579 24.884 2.009 1.00 16.12 104 VAL A C 1
ATOM 755 O O . VAL A 1 104 ? 40.378 23.960 2.172 1.00 17.43 104 VAL A O 1
ATOM 759 N N . SER A 1 105 ? 39.252 25.739 2.971 1.00 16.27 105 SER A N 1
ATOM 760 C CA . SER A 1 105 ? 39.844 25.686 4.301 1.00 15.81 105 SER A CA 1
ATOM 761 C C . SER A 1 105 ? 39.097 24.873 5.353 1.00 14.89 105 SER A C 1
ATOM 762 O O . SER A 1 105 ? 39.661 24.529 6.395 1.00 16.44 105 SER A O 1
ATOM 765 N N . MET A 1 106 ? 37.832 24.564 5.088 1.00 12.08 106 MET A N 1
ATOM 766 C CA . MET A 1 106 ? 37.021 23.803 6.033 1.00 10.91 106 MET A CA 1
ATOM 767 C C . MET A 1 106 ? 35.719 23.410 5.343 1.00 9.59 106 MET A C 1
ATOM 768 O O . MET A 1 106 ? 35.341 24.012 4.336 1.00 10.39 106 MET A O 1
ATOM 773 N N . PHE A 1 107 ? 35.056 22.392 5.880 1.00 9.95 107 PHE A N 1
ATOM 774 C CA . PHE A 1 107 ? 33.771 21.931 5.359 1.00 11.24 107 PHE A CA 1
ATOM 775 C C . PHE A 1 107 ? 32.790 22.049 6.511 1.00 11.12 107 PHE A C 1
ATOM 776 O O . PHE A 1 107 ? 33.144 22.451 7.614 1.00 10.73 107 PHE A O 1
ATOM 784 N N . ALA A 1 108 ? 31.552 21.668 6.239 1.00 10.97 108 ALA A N 1
ATOM 785 C CA . ALA A 1 108 ? 30.511 21.638 7.247 1.00 8.45 108 ALA A CA 1
ATOM 786 C C . ALA A 1 108 ? 29.395 20.773 6.689 1.00 9.65 108 ALA A C 1
ATOM 787 O O . ALA A 1 108 ? 29.180 20.729 5.471 1.00 8.86 108 ALA A O 1
ATOM 789 N N . ILE A 1 109 ? 28.721 20.051 7.577 1.00 8.65 109 ILE A N 1
ATOM 790 C CA . ILE A 1 109 ? 27.584 19.235 7.175 1.00 9.78 109 ILE A CA 1
ATOM 791 C C . ILE A 1 109 ? 26.388 19.908 7.820 1.00 9.81 109 ILE A C 1
ATOM 792 O O . ILE A 1 109 ? 26.519 20.589 8.845 1.00 8.46 109 ILE A O 1
ATOM 797 N N . ASP A 1 110 ? 25.217 19.712 7.228 1.00 8.93 110 ASP A N 1
ATOM 798 C CA . ASP A 1 110 ? 24.024 20.373 7.712 1.00 8.62 110 ASP A CA 1
ATOM 799 C C . ASP A 1 110 ? 22.793 19.533 7.419 1.00 8.47 110 ASP A C 1
ATOM 800 O O . ASP A 1 110 ? 22.727 18.837 6.403 1.00 8.77 110 ASP A O 1
ATOM 805 N N . GLY A 1 111 ? 21.824 19.590 8.327 1.00 7.59 111 GLY A N 1
ATOM 806 C CA . GLY A 1 111 ? 20.597 18.844 8.136 1.00 8.20 111 GLY A CA 1
ATOM 807 C C . GLY A 1 111 ? 19.452 19.398 8.958 1.00 8.91 111 GLY A C 1
ATOM 808 O O . GLY A 1 111 ? 19.563 20.466 9.568 1.00 8.65 111 GLY A O 1
ATOM 809 N N . GLU A 1 112 ? 18.341 18.667 8.953 1.00 7.61 112 GLU A N 1
ATOM 810 C CA . GLU A 1 112 ? 17.139 19.035 9.696 1.00 9.85 112 GLU A CA 1
ATOM 811 C C . GLU A 1 112 ? 16.955 17.941 10.743 1.00 10.55 112 GLU A C 1
ATOM 812 O O . GLU A 1 112 ? 17.199 16.767 10.459 1.00 9.59 112 GLU A O 1
ATOM 818 N N . VAL A 1 113 ? 16.526 18.307 11.948 1.00 11.86 113 VAL A N 1
ATOM 819 C CA . VAL A 1 113 ? 16.357 17.303 12.991 1.00 12.83 113 VAL A CA 1
ATOM 820 C C . VAL A 1 113 ? 15.292 16.257 12.670 1.00 13.11 113 VAL A C 1
ATOM 821 O O . VAL A 1 113 ? 15.354 15.139 13.184 1.00 14.92 113 VAL A O 1
ATOM 825 N N . THR A 1 114 ? 14.321 16.606 11.829 1.00 14.44 114 THR A N 1
ATOM 826 C CA . THR A 1 114 ? 13.269 15.655 11.474 1.00 14.84 114 THR A CA 1
ATOM 827 C C . THR A 1 114 ? 13.498 15.005 10.111 1.00 16.11 114 THR A C 1
ATOM 828 O O . THR A 1 114 ? 12.872 13.994 9.793 1.00 17.58 114 THR A O 1
ATOM 832 N N . GLY A 1 115 ? 14.397 15.575 9.311 1.00 12.87 115 GLY A N 1
ATOM 833 C CA . GLY A 1 115 ? 14.646 15.033 7.986 1.00 12.42 115 GLY A CA 1
ATOM 834 C C . GLY A 1 115 ? 16.034 14.483 7.712 1.00 10.64 115 GLY A C 1
ATOM 835 O O . GLY A 1 115 ? 16.230 13.791 6.711 1.00 11.95 115 GLY A O 1
ATOM 836 N N . GLY A 1 116 ? 16.995 14.797 8.578 1.00 10.73 116 GLY A N 1
ATOM 837 C CA . GLY A 1 116 ? 18.351 14.304 8.410 1.00 9.93 116 GLY A CA 1
ATOM 838 C C . GLY A 1 116 ? 19.247 15.168 7.536 1.00 8.74 116 GLY A C 1
ATOM 839 O O . GLY A 1 116 ? 18.912 16.307 7.207 1.00 10.04 116 GLY A O 1
ATOM 840 N N . PHE A 1 117 ? 20.393 14.610 7.155 1.00 9.00 117 PHE A N 1
ATOM 841 C CA . PHE A 1 117 ? 21.381 15.293 6.317 1.00 7.79 117 PHE A CA 1
ATOM 842 C C . PHE A 1 117 ? 20.813 15.815 5.001 1.00 8.55 117 PHE A C 1
ATOM 843 O O . PHE A 1 117 ? 20.008 15.146 4.350 1.00 9.14 117 PHE A O 1
ATOM 851 N N . LYS A 1 118 ? 21.239 17.010 4.600 1.00 6.62 118 LYS A N 1
ATOM 852 C CA . LYS A 1 118 ? 20.778 17.559 3.326 1.00 6.49 118 LYS A CA 1
ATOM 853 C C . LYS A 1 118 ? 21.674 18.639 2.723 1.00 5.27 118 LYS A C 1
ATOM 854 O O . LYS A 1 118 ? 21.428 19.087 1.605 1.00 7.67 118 LYS A O 1
ATOM 860 N N . LYS A 1 1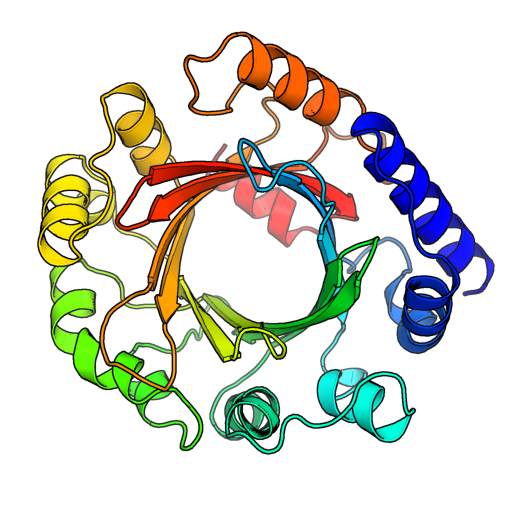19 ? 22.735 19.035 3.425 1.00 6.34 119 LYS A N 1
ATOM 861 C CA . LYS A 1 119 ? 23.569 20.115 2.916 1.00 7.37 119 LYS A CA 1
ATOM 862 C C . LYS A 1 119 ? 25.023 20.060 3.353 1.00 6.65 119 LYS A C 1
ATOM 863 O O . LYS A 1 119 ? 25.342 19.499 4.398 1.00 6.44 119 LYS A O 1
ATOM 869 N N . THR A 1 120 ? 25.897 20.647 2.539 1.00 7.12 120 THR A N 1
ATOM 870 C CA . THR A 1 120 ? 27.317 20.752 2.872 1.00 6.03 120 THR A CA 1
ATOM 871 C C . THR A 1 120 ? 27.738 22.193 2.606 1.00 7.10 120 THR A C 1
ATOM 872 O O . THR A 1 120 ? 27.073 22.921 1.860 1.00 7.85 120 THR A O 1
ATOM 876 N N . TYR A 1 121 ? 28.838 22.598 3.234 1.00 8.21 121 TYR A N 1
ATOM 877 C CA . TYR A 1 121 ? 29.394 23.935 3.055 1.00 7.02 121 TYR A CA 1
ATOM 878 C C . TYR A 1 121 ? 30.863 23.790 2.710 1.00 7.20 121 TYR A C 1
ATOM 879 O O . TYR A 1 121 ? 31.527 22.851 3.157 1.00 8.77 121 TYR A O 1
ATOM 888 N N . ALA A 1 122 ? 31.358 24.742 1.928 1.00 8.35 122 ALA A N 1
ATOM 889 C CA . ALA A 1 122 ? 32.768 24.786 1.566 1.00 8.68 122 ALA A CA 1
ATOM 890 C C . ALA A 1 122 ? 33.232 26.186 1.954 1.00 10.15 122 ALA A C 1
ATOM 891 O O . ALA A 1 122 ? 32.706 27.174 1.443 1.00 10.48 122 ALA A O 1
ATOM 893 N N . PHE A 1 123 ? 34.191 26.267 2.878 1.00 10.57 123 PHE A N 1
ATOM 894 C CA . PHE A 1 123 ? 34.729 27.556 3.325 1.00 11.52 123 PHE A CA 1
ATOM 895 C C . PHE A 1 123 ? 36.017 27.876 2.580 1.00 12.26 123 PHE A C 1
ATOM 896 O O . PHE A 1 123 ? 36.774 26.976 2.219 1.00 12.63 123 PHE A O 1
ATOM 904 N N . PHE A 1 124 ? 36.267 29.162 2.368 1.00 12.25 124 PHE A N 1
ATOM 905 C CA . PHE A 1 124 ? 37.481 29.604 1.691 1.00 12.36 124 PHE A CA 1
ATOM 906 C C . PHE A 1 124 ? 38.288 30.474 2.653 1.00 13.67 124 PHE A C 1
ATOM 907 O O . PHE A 1 124 ? 37.738 31.064 3.583 1.00 13.40 124 PHE A O 1
ATOM 915 N N . PRO A 1 125 ? 39.611 30.557 2.447 1.00 14.65 125 PRO A N 1
ATOM 916 C CA . PRO A 1 125 ? 40.474 31.369 3.311 1.00 15.19 125 PRO A CA 1
ATOM 917 C C . PRO A 1 125 ? 40.040 32.827 3.257 1.00 14.45 125 PRO A C 1
ATOM 918 O O . PRO A 1 125 ? 39.819 33.375 2.176 1.00 13.20 125 PRO A O 1
ATOM 922 N N . THR A 1 126 ? 39.922 33.452 4.423 1.00 13.64 126 THR A N 1
ATOM 923 C CA . THR A 1 126 ? 39.490 34.840 4.502 1.00 15.80 126 THR A CA 1
ATOM 924 C C . THR A 1 126 ? 40.370 35.808 3.710 1.00 14.98 126 THR A C 1
ATOM 925 O O . THR A 1 126 ? 39.885 36.816 3.204 1.00 14.80 126 THR A O 1
ATOM 929 N N . ASP A 1 127 ? 41.657 35.496 3.593 1.00 19.94 127 ASP A N 1
ATOM 930 C CA . ASP A 1 127 ? 42.577 36.365 2.863 1.00 21.67 127 ASP A CA 1
ATOM 931 C C . ASP A 1 127 ? 42.764 35.954 1.402 1.00 22.12 127 ASP 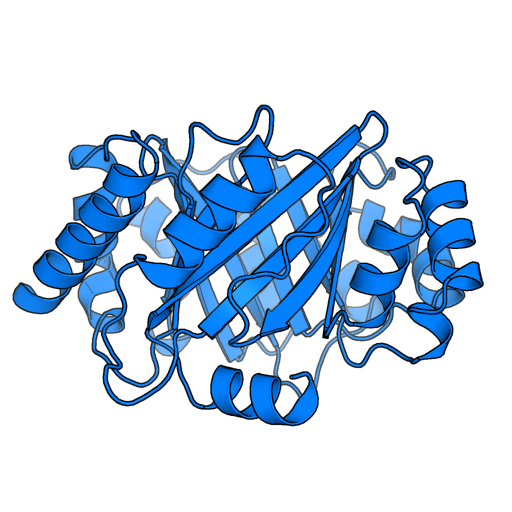A C 1
ATOM 932 O O . ASP A 1 127 ? 43.539 36.573 0.670 1.00 22.67 127 ASP A O 1
ATOM 937 N N . ASN A 1 128 ? 42.053 34.913 0.979 1.00 18.14 128 ASN A N 1
ATOM 938 C CA . ASN A 1 128 ? 42.148 34.434 -0.396 1.00 16.30 128 ASN A CA 1
ATOM 939 C C . ASN A 1 128 ? 40.798 33.879 -0.821 1.00 14.34 128 ASN A C 1
ATOM 940 O O . ASN A 1 128 ? 40.666 32.693 -1.126 1.00 15.42 128 ASN A O 1
ATOM 945 N N . MET A 1 129 ? 39.796 34.746 -0.832 1.00 16.28 129 MET A N 1
ATOM 946 C CA . MET A 1 129 ? 38.452 34.349 -1.219 1.00 15.10 129 MET A CA 1
ATOM 947 C C . MET A 1 129 ? 38.249 34.476 -2.719 1.00 15.29 129 MET A C 1
ATOM 948 O O . MET A 1 129 ? 38.790 35.378 -3.364 1.00 17.66 129 MET A O 1
ATOM 953 N N . PRO A 1 130 ? 37.453 33.571 -3.301 1.00 12.22 130 PRO A N 1
ATOM 954 C CA . PRO A 1 130 ? 37.188 33.611 -4.737 1.00 12.02 130 PRO A CA 1
ATOM 955 C C . PRO A 1 130 ? 36.142 34.667 -5.086 1.00 12.33 130 PRO A C 1
ATOM 956 O O . PRO A 1 130 ? 35.343 35.077 -4.236 1.00 12.84 130 PRO A O 1
ATOM 960 N N . GLY A 1 131 ? 36.162 35.112 -6.336 1.00 14.34 131 GLY A N 1
ATOM 961 C CA . GLY A 1 131 ? 35.188 36.077 -6.798 1.00 13.25 131 GLY A CA 1
ATOM 962 C C . GLY A 1 131 ? 34.183 35.326 -7.650 1.00 12.71 131 GLY A C 1
ATOM 963 O O . GLY A 1 131 ? 34.301 34.108 -7.830 1.00 13.29 131 GLY A O 1
ATOM 964 N N . VAL A 1 132 ? 33.199 36.037 -8.183 1.00 14.31 132 VAL A N 1
ATOM 965 C CA . VAL A 1 132 ? 32.180 35.412 -9.013 1.00 14.72 132 VAL A CA 1
ATOM 966 C C . VAL A 1 132 ? 32.792 34.743 -10.246 1.00 16.36 132 VAL A C 1
ATOM 967 O O . VAL A 1 132 ? 32.341 33.677 -10.674 1.00 16.29 132 VAL A O 1
ATOM 971 N N . ALA A 1 133 ? 33.830 35.358 -10.804 1.00 19.13 133 ALA A N 1
ATOM 972 C CA . ALA A 1 133 ? 34.496 34.808 -11.980 1.00 20.52 133 ALA A CA 1
ATOM 973 C C . ALA A 1 133 ? 35.077 33.421 -11.703 1.00 19.12 133 ALA A C 1
ATOM 974 O O . ALA A 1 133 ? 34.849 32.482 -12.467 1.00 20.03 133 ALA A O 1
ATOM 976 N N . GLU A 1 134 ? 35.829 33.296 -10.613 1.00 19.57 134 GLU A N 1
ATOM 977 C CA . GLU A 1 134 ? 36.437 32.021 -10.249 1.00 18.50 134 GLU A CA 1
ATOM 978 C C . GLU A 1 134 ? 35.379 30.950 -9.994 1.00 17.89 134 GLU A C 1
ATOM 979 O O . GLU A 1 134 ? 35.532 29.803 -10.406 1.00 18.08 134 GLU A O 1
ATOM 985 N N . LEU A 1 135 ? 34.300 31.332 -9.320 1.00 14.81 135 LEU A N 1
ATOM 986 C CA . LEU A 1 135 ? 33.227 30.395 -9.006 1.00 15.02 135 LEU A CA 1
ATOM 987 C C . LEU A 1 135 ? 32.439 29.950 -10.235 1.00 15.98 135 LEU A C 1
ATOM 988 O O . LEU A 1 135 ? 32.106 28.772 -10.371 1.00 15.88 135 LEU A O 1
ATOM 993 N N . SER A 1 136 ? 32.149 30.887 -11.132 1.00 17.28 136 SER A N 1
ATOM 994 C CA . SER A 1 136 ? 31.385 30.575 -12.335 1.00 19.44 136 SER A CA 1
ATOM 995 C C . SER A 1 136 ? 32.130 29.633 -13.282 1.00 19.45 136 SER A C 1
ATOM 996 O O . SER A 1 136 ? 31.532 29.082 -14.206 1.00 23.22 136 SER A O 1
ATOM 999 N N . ALA A 1 137 ? 33.426 29.441 -13.050 1.00 24.34 137 ALA A N 1
ATOM 1000 C CA . ALA A 1 137 ? 34.235 28.568 -13.899 1.00 24.29 137 ALA A CA 1
ATOM 1001 C C . ALA A 1 137 ? 34.134 27.093 -13.509 1.00 23.68 137 ALA A C 1
ATOM 1002 O O . ALA A 1 137 ? 34.414 26.209 -14.320 1.00 23.95 137 ALA A O 1
ATOM 1004 N N . ILE A 1 138 ? 33.743 26.830 -12.266 1.00 17.19 138 ILE A N 1
ATOM 1005 C CA . ILE A 1 138 ? 33.606 25.460 -11.783 1.00 14.87 138 ILE A CA 1
ATOM 1006 C C . ILE A 1 138 ? 32.542 24.764 -12.635 1.00 14.94 138 ILE A C 1
ATOM 1007 O O . ILE A 1 138 ? 31.397 25.198 -12.691 1.00 13.35 138 ILE A O 1
ATOM 1012 N N . PRO A 1 139 ? 32.917 23.672 -13.318 1.00 12.70 139 PRO A N 1
ATOM 1013 C CA . PRO A 1 139 ? 32.030 22.897 -14.192 1.00 12.27 139 PRO A CA 1
ATOM 1014 C C . PRO A 1 139 ? 30.625 22.567 -13.688 1.00 12.77 139 PRO A C 1
ATOM 1015 O O . PRO A 1 139 ? 29.651 22.683 -14.435 1.00 13.98 139 PRO A O 1
ATOM 1019 N N . SER A 1 140 ? 30.519 22.158 -12.429 1.00 13.09 140 SER A N 1
ATOM 1020 C CA . SER A 1 140 ? 29.226 21.782 -11.873 1.00 13.17 140 SER A CA 1
ATOM 1021 C C . SER A 1 140 ? 28.455 22.903 -11.189 1.00 12.42 140 SER A C 1
ATOM 1022 O O . SER A 1 140 ? 27.383 22.670 -10.629 1.00 12.89 140 SER A O 1
ATOM 1025 N N . MET A 1 141 ? 28.993 24.117 -11.230 1.00 14.17 141 MET A N 1
ATOM 1026 C CA . MET A 1 141 ? 28.311 25.256 -10.619 1.00 14.02 141 MET A CA 1
ATOM 1027 C C . MET A 1 141 ? 27.104 25.608 -11.487 1.00 14.89 141 MET A C 1
ATOM 1028 O O . MET A 1 141 ? 27.141 25.450 -12.709 1.00 14.58 141 MET A O 1
ATOM 1033 N N . PRO A 1 142 ? 25.999 26.060 -10.870 1.00 10.94 142 PRO A N 1
ATOM 1034 C CA . PRO A 1 142 ? 24.838 26.414 -11.690 1.00 11.32 142 PRO A CA 1
ATOM 1035 C C . PRO A 1 142 ? 25.229 27.523 -12.668 1.00 11.89 142 PRO A C 1
ATOM 1036 O O . PRO A 1 142 ? 25.946 28.458 -12.300 1.00 11.72 142 PRO A O 1
ATOM 1040 N N . PRO A 1 143 ? 24.782 27.424 -13.927 1.00 12.41 143 PRO A N 1
ATOM 1041 C CA . PRO A 1 143 ? 25.108 28.455 -14.915 1.00 12.72 143 PRO A CA 1
ATOM 1042 C C . PRO A 1 143 ? 24.616 29.819 -14.431 1.00 12.41 143 PRO A C 1
ATOM 1043 O O . PRO A 1 143 ? 25.155 30.856 -14.818 1.00 14.39 143 PRO A O 1
ATOM 1047 N N . ALA A 1 144 ? 23.595 29.806 -13.575 1.00 12.23 144 ALA A N 1
ATOM 1048 C CA . ALA A 1 144 ? 23.016 31.035 -13.033 1.00 12.80 144 ALA A CA 1
ATOM 1049 C C . ALA A 1 144 ? 24.041 31.935 -12.344 1.00 11.72 144 ALA A C 1
ATOM 1050 O O . ALA A 1 144 ? 23.870 33.153 -12.306 1.00 13.75 144 ALA A O 1
ATOM 1052 N N . VAL A 1 145 ? 25.097 31.347 -11.789 1.00 12.43 145 VAL A N 1
ATOM 1053 C CA . VAL A 1 145 ? 26.130 32.135 -11.119 1.00 12.44 145 VAL A CA 1
ATOM 1054 C C . VAL A 1 145 ? 26.805 33.066 -12.130 1.00 14.00 145 VAL A C 1
ATOM 1055 O O . VAL A 1 145 ? 26.899 34.273 -11.910 1.00 15.01 145 VAL A O 1
ATOM 1059 N N . ALA A 1 146 ? 27.259 32.504 -13.246 1.00 15.16 146 ALA A N 1
ATOM 1060 C CA . ALA A 1 146 ? 27.906 33.300 -14.282 1.00 14.91 146 ALA A CA 1
ATOM 1061 C C . ALA A 1 146 ? 26.919 34.279 -14.914 1.00 15.45 146 ALA A C 1
ATOM 1062 O O . ALA A 1 146 ? 27.265 35.420 -15.221 1.00 17.57 146 ALA A O 1
ATOM 1064 N N . GLU A 1 147 ? 25.680 33.833 -15.089 1.00 14.88 147 GLU A N 1
ATOM 1065 C CA . GLU A 1 147 ? 24.649 34.649 -15.717 1.00 15.13 147 GLU A CA 1
ATOM 1066 C C . GLU A 1 147 ? 24.152 35.826 -14.876 1.00 16.52 147 GLU A C 1
ATOM 1067 O O . GLU A 1 147 ? 23.439 36.694 -15.381 1.00 17.94 147 GLU A O 1
ATOM 1073 N N . ASN A 1 148 ? 24.524 35.853 -13.599 1.00 16.07 148 ASN A N 1
ATOM 1074 C CA . ASN A 1 148 ? 24.127 36.950 -12.714 1.00 15.03 148 ASN A CA 1
ATOM 1075 C C . ASN A 1 148 ? 25.357 37.750 -12.305 1.00 15.54 148 ASN A C 1
ATOM 1076 O O . ASN A 1 148 ? 25.290 38.606 -11.419 1.00 13.90 148 ASN A O 1
ATOM 1081 N N . ALA A 1 149 ? 26.479 37.468 -12.962 1.00 15.37 149 ALA A N 1
ATOM 1082 C CA . ALA A 1 149 ? 27.744 38.135 -12.672 1.00 16.23 149 ALA A CA 1
AT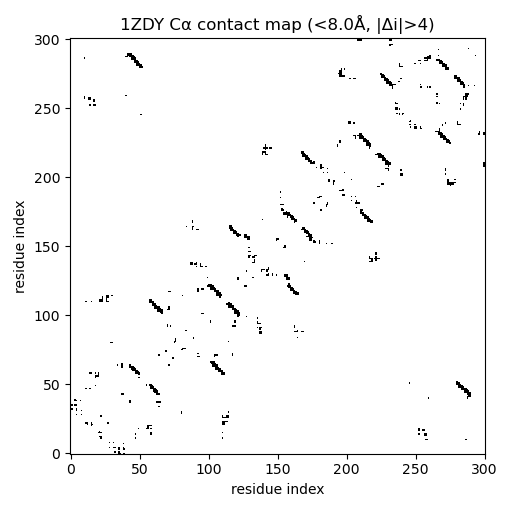OM 1083 C C . ALA A 1 149 ? 27.690 39.653 -12.813 1.00 17.00 149 ALA A C 1
ATOM 1084 O O . ALA A 1 149 ? 28.196 40.375 -11.955 1.00 14.98 149 ALA A O 1
ATOM 1086 N N . GLU A 1 150 ? 27.090 40.140 -13.894 1.00 18.56 150 GLU A N 1
ATOM 1087 C CA . GLU A 1 150 ? 27.004 41.582 -14.094 1.00 19.55 150 GLU A CA 1
ATOM 1088 C C . GLU A 1 150 ? 26.211 42.213 -12.956 1.00 18.56 150 GLU A C 1
ATOM 1089 O O . GLU A 1 150 ? 26.598 43.253 -12.423 1.00 18.19 150 GLU A O 1
ATOM 1095 N N . LEU A 1 151 ? 25.112 41.570 -12.576 1.00 15.91 151 LEU A N 1
ATOM 1096 C CA . LEU A 1 151 ? 24.274 42.070 -11.492 1.00 14.16 151 LEU A CA 1
ATOM 1097 C C . LEU A 1 151 ? 25.051 42.096 -10.174 1.00 13.79 151 LEU A C 1
ATOM 1098 O O . LEU A 1 151 ? 25.017 43.090 -9.451 1.00 13.26 151 LEU A O 1
ATOM 1103 N N . PHE A 1 152 ? 25.755 41.011 -9.861 1.00 12.34 152 PHE A N 1
ATOM 1104 C CA . PHE A 1 152 ? 26.531 40.956 -8.627 1.00 12.30 152 PHE A CA 1
ATOM 1105 C C . PHE A 1 152 ? 27.538 42.102 -8.577 1.00 13.18 152 PHE A C 1
ATOM 1106 O O . PHE A 1 152 ? 27.655 42.798 -7.566 1.00 14.03 152 PHE A O 1
ATOM 1114 N N . ALA A 1 153 ? 28.264 42.296 -9.674 1.00 15.23 153 ALA A N 1
ATOM 1115 C CA . ALA A 1 153 ? 29.259 43.360 -9.749 1.00 15.79 153 ALA A CA 1
ATOM 1116 C C . ALA A 1 153 ? 28.637 44.735 -9.510 1.00 15.75 153 ALA A C 1
ATOM 1117 O O . ALA A 1 153 ? 29.209 45.566 -8.805 1.00 14.96 153 ALA A O 1
ATOM 1119 N N . ARG A 1 154 ? 27.466 44.966 -10.095 1.00 15.70 154 ARG A N 1
ATOM 1120 C CA . ARG A 1 154 ? 26.775 46.243 -9.953 1.00 17.09 154 ARG A CA 1
ATOM 1121 C C . ARG A 1 154 ? 26.448 46.598 -8.501 1.00 16.36 154 ARG A C 1
ATOM 1122 O O . ARG A 1 154 ? 26.380 47.774 -8.150 1.00 16.14 154 ARG A O 1
ATOM 1130 N N . TYR A 1 155 ? 26.265 45.592 -7.652 1.00 14.39 155 TYR A N 1
ATOM 1131 C CA . TYR A 1 155 ? 25.946 45.855 -6.252 1.00 14.19 155 TYR A CA 1
ATOM 1132 C C . TYR A 1 155 ? 27.082 45.571 -5.278 1.00 13.26 155 TYR A C 1
ATOM 1133 O O . TYR A 1 155 ? 26.865 45.472 -4.073 1.00 14.92 155 TYR A O 1
ATOM 1142 N N . GLY A 1 156 ? 28.296 45.443 -5.799 1.00 13.60 156 GLY A N 1
ATOM 1143 C CA . GLY A 1 156 ? 29.435 45.197 -4.938 1.00 13.03 156 GLY A CA 1
ATOM 1144 C C . GLY A 1 156 ? 29.497 43.829 -4.286 1.00 12.57 156 GLY A C 1
ATOM 1145 O O . GLY A 1 156 ? 30.179 43.656 -3.279 1.00 13.48 156 GLY A O 1
ATOM 1146 N N . LEU A 1 157 ? 28.773 42.862 -4.836 1.00 11.42 157 LEU A N 1
ATOM 1147 C CA . LEU A 1 157 ? 28.805 41.505 -4.299 1.00 10.49 157 LEU A CA 1
ATOM 1148 C C . LEU A 1 157 ? 29.946 40.838 -5.056 1.00 10.93 157 LEU A C 1
ATOM 1149 O O . LEU A 1 157 ? 29.769 40.368 -6.179 1.00 13.90 157 LEU A O 1
ATOM 1154 N N . ASP A 1 158 ? 31.114 40.814 -4.425 1.00 12.36 158 ASP A N 1
ATOM 1155 C CA . ASP A 1 158 ? 32.320 40.284 -5.044 1.00 13.82 158 ASP A CA 1
ATOM 1156 C C . ASP A 1 158 ? 32.934 39.058 -4.366 1.00 14.53 158 ASP A C 1
ATOM 1157 O O . ASP A 1 158 ? 32.832 37.938 -4.879 1.00 14.79 158 ASP A O 1
ATOM 1162 N N . LYS A 1 159 ? 33.565 39.259 -3.215 1.00 11.68 159 LYS A N 1
ATOM 1163 C CA . LYS A 1 159 ? 34.208 38.160 -2.501 1.00 11.53 159 LYS A CA 1
ATOM 1164 C C . LYS A 1 159 ? 33.233 37.234 -1.786 1.00 11.26 159 LYS A C 1
ATOM 1165 O O . LYS A 1 159 ? 32.287 37.683 -1.142 1.00 9.70 159 LYS A O 1
ATOM 1171 N N . VAL A 1 160 ? 33.481 35.934 -1.919 1.00 9.25 160 VAL A N 1
ATOM 1172 C CA . VAL A 1 160 ? 32.652 34.895 -1.319 1.00 9.36 160 VAL A CA 1
ATOM 1173 C C . VAL A 1 160 ? 33.437 34.148 -0.242 1.00 7.56 160 VAL A C 1
ATOM 1174 O O . VAL A 1 160 ? 34.481 33.550 -0.524 1.00 9.73 160 VAL A O 1
ATOM 1178 N N . GLN A 1 161 ? 32.926 34.177 0.986 1.00 9.03 161 GLN A N 1
ATOM 1179 C CA . GLN A 1 161 ? 33.573 33.532 2.129 1.00 10.07 161 GLN A CA 1
ATOM 1180 C C . GLN A 1 161 ? 33.321 32.022 2.199 1.00 9.25 161 GLN A C 1
ATOM 1181 O O . GLN A 1 161 ? 34.144 31.263 2.720 1.00 9.64 161 GLN A O 1
ATOM 1187 N N . MET A 1 162 ? 32.171 31.595 1.689 1.00 8.19 162 MET A N 1
ATOM 1188 C CA . MET A 1 162 ? 31.830 30.180 1.668 1.00 9.21 162 MET A CA 1
ATOM 1189 C C . MET A 1 162 ? 30.615 29.952 0.790 1.00 8.94 162 MET A C 1
ATOM 1190 O O . MET A 1 162 ? 29.933 30.893 0.397 1.00 6.98 162 MET A O 1
ATOM 1195 N N . THR A 1 163 ? 30.370 28.691 0.463 1.00 8.75 163 THR A N 1
ATOM 1196 C CA . THR A 1 163 ? 29.211 28.326 -0.338 1.00 8.68 163 THR A CA 1
ATOM 1197 C C . THR A 1 163 ? 28.535 27.162 0.358 1.00 8.33 163 THR A C 1
ATOM 1198 O O . THR A 1 163 ? 29.130 26.491 1.208 1.00 9.32 163 THR A O 1
ATOM 1202 N N . SER A 1 164 ? 27.272 26.944 0.022 1.00 7.84 164 SER A N 1
ATOM 1203 C CA . SER A 1 164 ? 26.565 25.800 0.571 1.00 6.62 164 SER A CA 1
ATOM 1204 C C . SER A 1 164 ? 25.811 25.146 -0.570 1.00 7.80 164 SER A C 1
ATOM 1205 O O . SER A 1 164 ? 25.397 25.813 -1.529 1.00 7.09 164 SER A O 1
ATOM 1208 N N . MET A 1 165 ? 25.667 23.830 -0.461 1.00 6.64 165 MET A N 1
ATOM 1209 C CA . MET A 1 165 ? 24.994 23.019 -1.465 1.00 7.76 165 MET A CA 1
ATOM 1210 C C . MET A 1 165 ? 23.884 22.221 -0.798 1.00 5.83 165 MET A C 1
ATOM 1211 O O . MET A 1 165 ? 24.128 21.483 0.158 1.00 7.56 165 MET A O 1
ATOM 1216 N N . ASP A 1 166 ? 22.670 22.390 -1.308 1.00 5.68 166 ASP A N 1
ATOM 1217 C CA . ASP A 1 166 ? 21.493 21.699 -0.799 1.00 7.73 166 ASP A CA 1
ATOM 1218 C C . ASP A 1 166 ? 21.194 20.565 -1.778 1.00 6.68 166 ASP A C 1
ATOM 1219 O O . ASP A 1 166 ? 20.756 20.808 -2.899 1.00 7.37 166 ASP A O 1
ATOM 1224 N N . TYR A 1 167 ? 21.433 19.332 -1.343 1.00 7.13 167 TYR A N 1
ATOM 1225 C CA . TYR A 1 167 ? 21.237 18.158 -2.187 1.00 8.25 167 TYR A CA 1
ATOM 1226 C C . TYR A 1 167 ? 19.790 17.792 -2.454 1.00 8.76 167 TYR A C 1
ATOM 1227 O O . TYR A 1 167 ? 19.486 17.203 -3.491 1.00 10.99 167 TYR A O 1
ATOM 1236 N N . LYS A 1 168 ? 18.895 18.145 -1.537 1.00 7.28 168 LYS A N 1
ATOM 1237 C CA . LYS A 1 168 ? 17.485 17.820 -1.720 1.00 7.39 168 LYS A CA 1
ATOM 1238 C C . LYS A 1 168 ? 16.782 18.826 -2.628 1.00 8.50 168 LYS A C 1
ATOM 1239 O O . LYS A 1 168 ? 15.993 18.442 -3.493 1.00 10.48 168 LYS A O 1
ATOM 1245 N N . LYS A 1 169 ? 17.088 20.108 -2.446 1.00 9.82 169 LYS A N 1
ATOM 1246 C CA . LYS A 1 169 ? 16.480 21.163 -3.255 1.00 10.04 169 LYS A CA 1
ATOM 1247 C C . LYS A 1 169 ? 17.298 21.503 -4.501 1.00 10.11 169 LYS A C 1
ATOM 1248 O O . LYS A 1 169 ? 16.823 22.220 -5.382 1.00 10.39 169 LYS A O 1
ATOM 1254 N N . ARG A 1 170 ? 18.521 20.985 -4.572 1.00 8.20 170 ARG A N 1
ATOM 1255 C CA . ARG A 1 170 ? 19.412 21.259 -5.697 1.00 9.22 170 ARG A CA 1
ATOM 1256 C C . ARG A 1 170 ? 19.569 22.771 -5.862 1.00 8.97 170 ARG A C 1
ATOM 1257 O O . ARG A 1 170 ? 19.257 23.350 -6.906 1.00 8.51 170 ARG A O 1
ATOM 1265 N N . GLN A 1 171 ? 20.061 23.397 -4.799 1.00 7.57 171 GLN A N 1
ATOM 1266 C CA . GLN A 1 171 ? 20.283 24.836 -4.765 1.00 7.53 171 GLN A CA 1
ATOM 1267 C C . GLN A 1 171 ? 21.641 25.137 -4.160 1.00 7.65 171 GLN A C 1
ATOM 1268 O O . GLN A 1 171 ? 22.206 24.319 -3.428 1.00 7.59 171 GLN A O 1
ATOM 1274 N N . VAL A 1 172 ? 22.152 26.321 -4.480 1.00 5.97 172 VAL A N 1
ATOM 1275 C CA . VAL A 1 172 ? 23.443 26.777 -3.991 1.00 7.89 172 VAL A CA 1
ATOM 1276 C C . VAL A 1 172 ? 23.340 28.185 -3.404 1.00 6.79 172 VAL A C 1
ATOM 1277 O O . VAL A 1 172 ? 22.656 29.051 -3.955 1.00 8.36 172 VAL A O 1
ATOM 1281 N N . ASN A 1 173 ? 24.008 28.400 -2.276 1.00 7.03 173 ASN A N 1
ATOM 1282 C CA . ASN A 1 173 ? 24.049 29.714 -1.637 1.00 7.55 173 ASN A CA 1
ATOM 1283 C C . ASN A 1 173 ? 25.479 30.241 -1.755 1.00 5.94 173 ASN A C 1
ATOM 1284 O O . ASN A 1 173 ? 26.430 29.492 -1.561 1.00 7.53 173 ASN A O 1
ATOM 1289 N N . LEU A 1 174 ? 25.618 31.523 -2.078 1.00 7.64 174 LEU A N 1
ATOM 1290 C CA . LEU A 1 174 ? 26.933 32.157 -2.165 1.00 6.93 174 LEU A CA 1
ATOM 1291 C C . LEU A 1 174 ? 26.967 33.165 -1.018 1.00 7.36 174 LEU A C 1
ATOM 1292 O O . LEU A 1 174 ? 26.176 34.107 -0.996 1.00 8.51 174 LEU A O 1
ATOM 1297 N N . TYR A 1 175 ? 27.870 32.965 -0.064 1.00 5.84 175 TYR A N 1
ATOM 1298 C CA . TYR A 1 175 ? 27.959 33.865 1.085 1.00 6.67 175 TYR A CA 1
ATOM 1299 C C . TYR A 1 175 ? 28.972 34.984 0.869 1.00 6.84 175 TYR A C 1
ATOM 1300 O O . TYR A 1 175 ? 30.171 34.807 1.108 1.00 8.51 175 TYR A O 1
ATOM 1309 N N . PHE A 1 176 ? 28.476 36.136 0.423 1.00 6.39 176 PHE A N 1
ATOM 1310 C CA . PHE A 1 176 ? 29.335 37.289 0.162 1.00 7.45 176 PHE A CA 1
ATOM 1311 C C . PHE A 1 176 ? 29.838 37.943 1.447 1.00 7.82 176 PHE A C 1
ATOM 1312 O O . PHE A 1 176 ? 29.109 38.061 2.439 1.00 9.55 176 PHE A O 1
ATOM 1320 N N . SER A 1 177 ? 31.098 38.371 1.416 1.00 6.74 177 SER A N 1
ATOM 1321 C CA . SER A 1 177 ? 31.731 38.975 2.576 1.00 8.65 177 SER A CA 1
ATOM 1322 C C . SER A 1 177 ? 32.439 40.276 2.192 1.00 7.24 177 SER A C 1
ATOM 1323 O O . SER A 1 177 ? 32.373 40.711 1.038 1.00 7.96 177 SER A O 1
ATOM 1326 N N . GLU A 1 178 ? 33.121 40.877 3.164 1.00 7.92 178 GLU A N 1
ATOM 1327 C CA . GLU A 1 178 ? 33.808 42.156 2.971 1.00 7.49 178 GLU A CA 1
ATOM 1328 C C . GLU A 1 178 ? 32.856 43.125 2.273 1.00 8.89 178 GLU A C 1
ATOM 1329 O O . GLU A 1 178 ? 33.220 43.812 1.316 1.00 10.50 178 GLU A O 1
ATOM 1335 N N . LEU A 1 179 ? 31.623 43.170 2.778 1.00 8.46 179 LEU A N 1
ATOM 1336 C CA . LEU A 1 179 ? 30.579 44.022 2.229 1.00 9.16 179 LEU A CA 1
ATOM 1337 C C . LEU A 1 179 ? 30.845 45.503 2.461 1.00 9.16 179 LEU A C 1
ATOM 1338 O O . LEU A 1 179 ? 31.110 45.930 3.584 1.00 10.36 179 LEU A O 1
ATOM 1343 N N . SER A 1 180 ? 30.756 46.277 1.385 1.00 8.74 180 SER A N 1
ATOM 1344 C CA . SER A 1 180 ? 30.975 47.719 1.454 1.00 10.84 180 SER A CA 1
ATOM 1345 C C . SER A 1 180 ? 29.777 48.376 2.131 1.00 11.60 180 SER A C 1
ATOM 1346 O O . SER A 1 180 ? 28.667 47.842 2.099 1.00 11.46 180 SER A O 1
ATOM 1349 N N . ALA A 1 181 ? 29.999 49.531 2.748 1.00 10.78 181 ALA A N 1
ATOM 1350 C CA . ALA A 1 181 ? 28.913 50.243 3.407 1.00 12.63 181 ALA A CA 1
ATOM 1351 C C . ALA A 1 181 ? 27.860 50.597 2.361 1.00 13.02 181 ALA A C 1
ATOM 1352 O O . ALA A 1 181 ? 26.656 50.526 2.622 1.00 14.82 181 ALA A O 1
ATOM 1354 N N . GLN A 1 182 ? 28.320 50.972 1.171 1.00 14.39 182 GLN A N 1
ATOM 1355 C CA . GLN A 1 182 ? 27.423 51.339 0.078 1.00 15.24 182 GLN A CA 1
ATOM 1356 C C . GLN A 1 182 ? 26.453 50.211 -0.244 1.00 13.49 182 GLN A C 1
ATOM 1357 O O . GLN A 1 182 ? 25.254 50.434 -0.398 1.00 16.09 182 GLN A O 1
ATOM 1363 N N . THR A 1 183 ? 26.985 48.998 -0.340 1.00 13.37 183 THR A N 1
ATOM 1364 C CA . THR A 1 183 ? 26.178 47.829 -0.656 1.00 11.41 183 THR A CA 1
ATOM 1365 C C . THR A 1 183 ? 25.026 47.633 0.316 1.00 11.15 183 THR A C 1
ATOM 1366 O O . THR A 1 183 ? 23.930 47.243 -0.091 1.00 10.30 183 THR A O 1
ATOM 1370 N N . LEU A 1 184 ? 25.273 47.905 1.593 1.00 9.70 184 LEU A N 1
ATOM 1371 C CA . LEU A 1 184 ? 24.251 47.714 2.612 1.00 10.47 184 LEU A CA 1
ATOM 1372 C C . LEU A 1 184 ? 23.381 48.934 2.891 1.00 10.45 184 LEU A C 1
ATOM 1373 O O . LEU A 1 184 ? 22.462 48.867 3.708 1.00 11.61 184 LEU A O 1
ATOM 1378 N N . GLU A 1 185 ? 23.664 50.045 2.217 1.00 10.93 185 GLU A N 1
ATOM 1379 C CA . GLU A 1 185 ? 22.853 51.246 2.395 1.00 13.73 185 GLU A CA 1
ATOM 1380 C C . GLU A 1 185 ? 21.466 50.965 1.825 1.00 11.22 185 GLU A C 1
ATOM 1381 O O . GLU A 1 185 ? 21.313 50.159 0.903 1.00 10.62 185 GLU A O 1
ATOM 1387 N N . ALA A 1 186 ? 20.457 51.636 2.365 1.00 10.66 186 ALA A N 1
ATOM 1388 C CA . ALA A 1 186 ? 19.081 51.416 1.931 1.00 10.09 186 ALA A CA 1
ATOM 1389 C C . ALA A 1 186 ? 18.837 51.520 0.426 1.00 10.24 186 ALA A C 1
ATOM 1390 O O . ALA A 1 186 ? 18.150 50.681 -0.147 1.00 8.91 186 ALA A O 1
ATOM 1392 N N . GLU A 1 187 ? 19.390 52.551 -0.208 1.00 9.69 187 GLU A N 1
ATOM 1393 C CA . GLU A 1 187 ? 19.213 52.750 -1.643 1.00 12.42 187 GLU A CA 1
ATOM 1394 C C . GLU A 1 187 ? 19.682 51.532 -2.442 1.00 10.74 187 GLU A C 1
ATOM 1395 O O . GLU A 1 187 ? 18.991 51.065 -3.354 1.00 10.07 187 GLU A O 1
ATOM 1401 N N . SER A 1 188 ? 20.859 51.021 -2.094 1.00 10.88 188 SER A N 1
ATOM 1402 C CA . SER A 1 188 ? 21.415 49.856 -2.770 1.00 10.51 188 SER A CA 1
ATOM 1403 C C . SER A 1 188 ? 20.558 48.610 -2.542 1.00 9.89 188 SER A C 1
ATOM 1404 O O . SER A 1 188 ? 20.204 47.899 -3.487 1.00 9.08 188 SER A O 1
ATOM 1407 N N . VAL A 1 189 ? 20.214 48.350 -1.286 1.00 9.87 189 VAL A N 1
ATOM 1408 C CA . VAL A 1 189 ? 19.402 47.180 -0.970 1.00 10.30 189 VAL A CA 1
ATOM 1409 C C . VAL A 1 189 ? 18.070 47.193 -1.717 1.00 9.95 189 VAL A C 1
ATOM 1410 O O . VAL A 1 189 ? 17.660 46.175 -2.275 1.00 11.40 189 VAL A O 1
ATOM 1414 N N . LEU A 1 190 ? 17.402 48.346 -1.742 1.00 8.43 190 LEU A N 1
ATOM 1415 C CA . LEU A 1 190 ? 16.119 48.463 -2.433 1.00 7.82 190 LEU A CA 1
ATOM 1416 C C . LEU A 1 190 ? 16.268 48.218 -3.935 1.00 7.79 190 LEU A C 1
ATOM 1417 O O . LEU A 1 190 ? 15.448 47.532 -4.545 1.00 9.27 190 LEU A O 1
ATOM 1422 N N . ALA A 1 191 ? 17.312 48.782 -4.535 1.00 8.48 191 ALA A N 1
ATOM 1423 C CA . ALA A 1 191 ? 17.523 48.603 -5.966 1.00 10.43 191 ALA A CA 1
ATOM 1424 C C . ALA A 1 191 ? 17.769 47.131 -6.285 1.00 9.64 191 ALA A C 1
ATOM 1425 O O . ALA A 1 191 ? 17.240 46.601 -7.263 1.00 11.61 191 ALA A O 1
ATOM 1427 N N . LEU A 1 192 ? 18.566 46.473 -5.447 1.00 10.32 192 LEU A N 1
ATOM 1428 C CA . LEU A 1 192 ? 18.880 45.060 -5.634 1.00 10.25 192 LEU A CA 1
ATOM 1429 C C . LEU A 1 192 ? 17.632 44.184 -5.552 1.00 10.56 192 LEU A C 1
ATOM 1430 O O . LEU A 1 192 ? 17.377 43.367 -6.439 1.00 10.11 192 LEU A O 1
ATOM 1435 N N . VAL A 1 193 ? 16.853 44.355 -4.488 1.00 11.31 193 VAL A N 1
ATOM 1436 C CA . VAL A 1 193 ? 15.639 43.568 -4.323 1.00 12.42 193 VAL A CA 1
ATOM 1437 C C . VAL A 1 193 ? 14.677 43.824 -5.486 1.00 13.68 193 VAL A C 1
ATOM 1438 O O . VAL A 1 193 ? 13.936 42.934 -5.904 1.00 12.37 193 VAL A O 1
ATOM 1442 N N . ARG A 1 194 ? 14.703 45.045 -6.010 1.00 14.98 194 ARG A N 1
ATOM 1443 C CA . ARG A 1 194 ? 13.846 45.419 -7.127 1.00 17.06 194 ARG A CA 1
ATOM 1444 C C . ARG A 1 194 ? 14.224 44.635 -8.383 1.00 15.85 194 ARG A C 1
ATOM 1445 O O . ARG A 1 194 ? 13.367 44.061 -9.056 1.00 15.58 194 ARG A O 1
ATOM 1453 N N . GLU A 1 195 ? 15.514 44.611 -8.691 1.00 15.74 195 GLU A N 1
ATOM 1454 C CA . GLU A 1 195 ? 15.993 43.913 -9.876 1.00 15.49 195 GLU A CA 1
ATOM 1455 C C . GLU A 1 195 ? 15.787 42.401 -9.785 1.00 15.59 195 GLU A C 1
ATOM 1456 O O . GLU A 1 195 ? 15.617 41.730 -10.802 1.00 16.95 195 GLU A O 1
ATOM 1462 N N . LEU A 1 196 ? 15.800 41.872 -8.566 1.00 13.88 196 LEU A N 1
ATOM 1463 C CA . LEU A 1 196 ? 15.614 40.438 -8.360 1.00 13.47 196 LEU A CA 1
ATOM 1464 C C . LEU A 1 196 ? 14.144 40.072 -8.160 1.00 13.70 196 LEU A C 1
ATOM 1465 O O . LEU A 1 196 ? 13.796 38.895 -8.055 1.00 14.18 196 LEU A O 1
ATOM 1470 N N . GLY A 1 197 ? 13.284 41.084 -8.109 1.00 16.73 197 GLY A N 1
ATOM 1471 C CA . GLY A 1 197 ? 11.865 40.838 -7.925 1.00 17.02 197 GLY A CA 1
ATOM 1472 C C . GLY A 1 197 ? 11.538 40.166 -6.605 1.00 17.73 197 GLY A C 1
ATOM 1473 O O . GLY A 1 197 ? 10.714 39.252 -6.552 1.00 16.59 197 GLY A O 1
ATOM 1474 N N . LEU A 1 198 ? 12.179 40.624 -5.534 1.00 14.56 198 LEU A N 1
ATOM 1475 C CA . LEU A 1 198 ? 11.954 40.060 -4.205 1.00 14.87 198 LEU A CA 1
ATOM 1476 C C . LEU A 1 198 ? 11.193 41.025 -3.296 1.00 15.07 198 LEU A C 1
ATOM 1477 O O . LEU A 1 198 ? 11.068 42.216 -3.595 1.00 16.05 198 LEU A O 1
ATOM 1482 N N . HIS A 1 199 ? 10.691 40.494 -2.185 1.00 12.89 199 HIS A N 1
ATOM 1483 C CA . HIS A 1 199 ? 9.931 41.257 -1.198 1.00 14.32 199 HIS A CA 1
ATOM 1484 C C . HIS A 1 199 ? 10.669 42.522 -0.756 1.00 13.07 199 HIS A C 1
ATOM 1485 O O . HIS A 1 199 ? 11.831 42.459 -0.360 1.00 12.68 199 HIS A O 1
ATOM 1492 N N . VAL A 1 200 ? 9.986 43.662 -0.815 1.00 13.15 200 VAL A N 1
ATOM 1493 C CA . VAL A 1 200 ? 10.570 44.943 -0.425 1.00 13.51 200 VAL A CA 1
ATOM 1494 C C . VAL A 1 200 ? 10.585 45.114 1.097 1.00 11.11 200 VAL A C 1
ATOM 1495 O O . VAL A 1 200 ? 9.538 45.129 1.739 1.00 12.95 200 VAL A O 1
ATOM 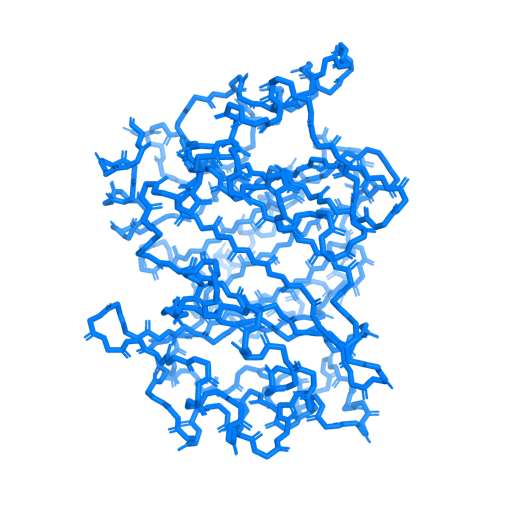1499 N N . PRO A 1 201 ? 11.778 45.246 1.694 1.00 11.27 201 PRO A N 1
ATOM 1500 C CA . PRO A 1 201 ? 11.859 45.411 3.148 1.00 11.68 201 PRO A CA 1
ATOM 1501 C C . PRO A 1 201 ? 11.466 46.810 3.602 1.00 11.22 201 PRO A C 1
ATOM 1502 O O . PRO A 1 201 ? 11.641 47.779 2.858 1.00 12.75 201 PRO A O 1
ATOM 1506 N N . ASN A 1 202 ? 10.935 46.913 4.818 1.00 10.09 202 ASN A N 1
ATOM 1507 C CA . ASN A 1 202 ? 10.541 48.210 5.355 1.00 10.78 202 ASN A CA 1
ATOM 1508 C C . ASN A 1 202 ? 11.676 48.823 6.167 1.00 11.88 202 ASN A C 1
ATOM 1509 O O . ASN A 1 202 ? 12.818 48.361 6.085 1.00 10.73 202 ASN A O 1
ATOM 1514 N N . GLU A 1 203 ? 11.371 49.859 6.944 1.00 10.12 203 GLU A N 1
ATOM 1515 C CA . GLU A 1 203 ? 12.384 50.547 7.745 1.00 11.02 203 GLU A CA 1
ATOM 1516 C C . GLU A 1 203 ? 13.134 49.621 8.704 1.00 11.33 203 GLU A C 1
ATOM 1517 O O . GLU A 1 203 ? 14.363 49.652 8.771 1.00 9.75 203 GLU A O 1
ATOM 1523 N N . LEU A 1 204 ? 12.397 48.800 9.445 1.00 11.36 204 LEU A N 1
ATOM 1524 C CA . LEU A 1 204 ? 13.021 47.873 10.382 1.00 12.35 204 LEU A CA 1
ATOM 1525 C C . LEU A 1 204 ? 13.915 46.886 9.630 1.00 11.31 204 LEU A C 1
ATOM 1526 O O . LEU A 1 204 ? 15.038 46.609 10.048 1.00 11.13 204 LEU A O 1
ATOM 1531 N N . GLY A 1 205 ? 13.409 46.365 8.518 1.00 10.46 205 GLY A N 1
ATOM 1532 C CA . GLY A 1 205 ? 14.182 45.421 7.729 1.00 9.49 205 GLY A CA 1
ATOM 1533 C C . GLY A 1 205 ? 15.463 46.027 7.183 1.00 9.06 205 GLY A C 1
ATOM 1534 O O . GLY A 1 205 ? 16.526 45.400 7.238 1.00 9.45 205 GLY A O 1
ATOM 1535 N N . LEU A 1 206 ? 15.373 47.245 6.654 1.00 9.35 206 LEU A N 1
ATOM 1536 C CA . LEU A 1 206 ? 16.544 47.919 6.095 1.00 8.50 206 LEU A CA 1
ATOM 1537 C C . LEU A 1 206 ? 17.584 48.235 7.168 1.00 9.22 206 LEU A C 1
ATOM 1538 O O . LEU A 1 206 ? 18.786 48.181 6.909 1.00 8.94 206 LEU A O 1
ATOM 1543 N N . LYS A 1 207 ? 17.125 48.567 8.371 1.00 8.56 207 LYS A N 1
ATOM 1544 C CA . LYS A 1 207 ? 18.036 48.856 9.472 1.00 9.65 207 LYS A CA 1
ATOM 1545 C C . LYS A 1 207 ? 18.818 47.578 9.786 1.00 10.04 207 LYS A C 1
ATOM 1546 O O . LYS A 1 207 ? 20.011 47.618 10.076 1.00 11.04 207 LYS A O 1
ATOM 1552 N N . PHE A 1 208 ? 18.132 46.441 9.706 1.00 9.79 208 PHE A N 1
ATOM 1553 C CA . PHE A 1 208 ? 18.751 45.149 9.964 1.00 8.63 208 PHE A CA 1
ATOM 1554 C C . PHE A 1 208 ? 19.767 44.845 8.857 1.00 8.55 208 PHE A C 1
ATOM 1555 O O . PHE A 1 208 ? 20.876 44.400 9.134 1.00 7.67 208 PHE A O 1
ATOM 1563 N N . CYS A 1 209 ? 19.392 45.111 7.608 1.00 8.78 209 CYS A N 1
ATOM 1564 C CA . CYS A 1 209 ? 20.292 44.860 6.480 1.00 8.50 209 CYS A CA 1
ATOM 1565 C C . CYS A 1 209 ? 21.589 45.659 6.598 1.00 8.86 209 CYS A C 1
ATOM 1566 O O . CYS A 1 209 ? 22.671 45.153 6.289 1.00 8.90 209 CYS A O 1
ATOM 1569 N N . LYS A 1 210 ? 21.480 46.904 7.052 1.00 8.99 210 LYS A N 1
ATOM 1570 C CA . LYS A 1 210 ? 22.644 47.774 7.201 1.00 10.10 210 LYS A CA 1
ATOM 1571 C C . LYS A 1 210 ? 23.656 47.230 8.211 1.00 10.79 210 LYS A C 1
ATOM 1572 O O . LYS A 1 210 ? 24.851 47.508 8.120 1.00 11.75 210 LYS A O 1
ATOM 1578 N N . ARG A 1 211 ? 23.164 46.443 9.161 1.00 9.54 211 ARG A N 1
ATOM 1579 C CA . ARG A 1 211 ? 23.982 45.859 10.219 1.00 9.19 211 ARG A CA 1
ATOM 1580 C C . ARG A 1 211 ? 24.596 44.510 9.839 1.00 10.21 211 ARG A C 1
ATOM 1581 O O . ARG A 1 211 ? 25.438 43.977 10.564 1.00 9.61 211 ARG A O 1
ATOM 1589 N N . SER A 1 212 ? 24.198 43.982 8.686 1.00 10.67 212 SER A N 1
ATOM 1590 C CA . SER A 1 212 ? 24.668 42.672 8.229 1.00 10.27 212 SER A CA 1
ATOM 1591 C C . SER A 1 212 ? 26.169 42.492 8.037 1.00 9.66 212 SER A C 1
ATOM 1592 O O . SER A 1 212 ? 26.882 43.425 7.678 1.00 9.90 212 SER A O 1
ATOM 1595 N N . PHE A 1 213 ? 26.640 41.270 8.277 1.00 7.40 213 PHE A N 1
ATOM 1596 C CA . PHE A 1 213 ? 28.051 40.947 8.089 1.00 7.67 213 PHE A CA 1
ATOM 1597 C C . PHE A 1 213 ? 28.203 39.990 6.905 1.00 8.25 213 PHE A C 1
ATOM 1598 O O . PHE A 1 213 ? 29.310 39.772 6.414 1.00 10.00 213 PHE A O 1
ATOM 1606 N N . SER A 1 214 ? 27.083 39.430 6.452 1.00 8.05 214 SER A N 1
ATOM 1607 C CA . SER A 1 214 ? 27.070 38.486 5.335 1.00 9.25 214 SER A CA 1
ATOM 1608 C C . SER A 1 214 ? 25.764 38.624 4.556 1.00 8.41 214 SER A C 1
ATOM 1609 O O . SER A 1 214 ? 24.731 38.957 5.133 1.00 9.33 214 SER A O 1
ATOM 1612 N N . VAL A 1 215 ? 25.822 38.395 3.247 1.00 8.19 215 VAL A N 1
ATOM 1613 C CA . VAL A 1 215 ? 24.647 38.460 2.379 1.00 8.94 215 VAL A CA 1
ATOM 1614 C C . VAL A 1 215 ? 24.740 37.269 1.439 1.00 6.66 215 VAL A C 1
ATOM 1615 O O . VAL A 1 215 ? 25.797 37.029 0.857 1.00 7.59 215 VAL A O 1
ATOM 1619 N N . TYR A 1 216 ? 23.655 36.514 1.294 1.00 6.38 216 TYR A N 1
ATOM 1620 C CA . TYR A 1 216 ? 23.696 35.357 0.414 1.00 6.80 216 TYR A CA 1
ATOM 1621 C C . TYR A 1 216 ? 22.480 35.064 -0.442 1.00 6.72 216 TYR A C 1
ATOM 1622 O O . TYR A 1 216 ? 21.375 34.897 0.068 1.00 6.81 216 TYR A O 1
ATOM 1631 N N . PRO A 1 217 ? 22.668 35.028 -1.773 1.00 6.09 217 PRO A N 1
ATOM 1632 C CA . PRO A 1 217 ? 21.566 34.727 -2.688 1.00 7.76 217 PRO A CA 1
ATOM 1633 C C . PRO A 1 217 ? 21.537 33.205 -2.848 1.00 6.76 217 PRO A C 1
ATOM 1634 O O . PRO A 1 217 ? 22.536 32.525 -2.583 1.00 7.34 217 PRO A O 1
ATOM 1638 N N . THR A 1 218 ? 20.393 32.684 -3.263 1.00 7.91 218 THR A N 1
ATOM 1639 C CA . THR A 1 218 ? 20.236 31.255 -3.497 1.00 7.91 218 THR A CA 1
ATOM 1640 C C . THR A 1 218 ? 19.997 31.104 -4.998 1.00 8.25 218 THR A C 1
ATOM 1641 O O . THR A 1 218 ? 19.192 31.838 -5.574 1.00 9.51 218 THR A O 1
ATOM 1645 N N . LEU A 1 219 ? 20.715 30.178 -5.631 1.00 7.69 219 LEU A N 1
ATOM 1646 C CA . LEU A 1 219 ? 20.576 29.937 -7.065 1.00 8.99 219 LEU A CA 1
ATOM 1647 C C . LEU A 1 219 ? 20.290 28.456 -7.336 1.00 7.75 219 LEU A C 1
ATOM 1648 O O . LEU A 1 219 ? 20.473 27.612 -6.457 1.00 6.80 219 LEU A O 1
ATOM 1653 N N . ASN A 1 220 ? 19.841 28.144 -8.550 1.00 8.79 220 ASN A N 1
ATOM 1654 C CA . ASN A 1 220 ? 19.522 26.764 -8.918 1.00 9.04 220 ASN A CA 1
ATOM 1655 C C . ASN A 1 220 ? 20.000 26.463 -10.345 1.00 10.53 220 ASN A C 1
ATOM 1656 O O . ASN A 1 220 ? 20.430 27.369 -11.062 1.00 10.47 220 ASN A O 1
ATOM 1661 N N . TRP A 1 221 ? 19.919 25.193 -10.743 1.00 11.24 221 TRP A N 1
ATOM 1662 C CA . TRP A 1 221 ? 20.368 24.736 -12.065 1.00 12.14 221 TRP A CA 1
ATOM 1663 C C . TRP A 1 221 ? 19.330 24.795 -13.184 1.00 14.29 221 TRP A C 1
ATOM 1664 O O . TRP A 1 221 ? 19.678 24.645 -14.357 1.00 14.70 221 TRP A O 1
ATOM 1675 N N . GLU A 1 222 ? 18.066 24.999 -12.831 1.00 14.39 222 GLU A N 1
ATOM 1676 C CA . GLU A 1 222 ? 16.998 25.036 -13.826 1.00 17.48 222 GLU A CA 1
ATOM 1677 C C . GLU A 1 222 ? 16.841 26.368 -14.541 1.00 17.57 222 GLU A C 1
ATOM 1678 O O . GLU A 1 222 ? 16.577 26.406 -15.747 1.00 19.28 222 GLU A O 1
ATOM 1684 N N . THR A 1 223 ? 16.992 27.461 -13.802 1.00 17.47 223 THR A N 1
ATOM 1685 C CA . THR A 1 223 ? 16.848 28.789 -14.383 1.00 17.29 223 THR A CA 1
ATOM 1686 C C . THR A 1 223 ? 17.963 29.710 -13.908 1.00 16.44 223 THR A C 1
ATOM 1687 O O . THR A 1 223 ? 18.717 29.370 -12.996 1.00 16.07 223 THR A O 1
ATOM 1691 N N . GLY A 1 224 ? 18.067 30.877 -14.533 1.00 19.07 224 GLY A N 1
ATOM 1692 C CA . GLY A 1 224 ? 19.091 31.823 -14.142 1.00 16.18 224 GLY A CA 1
ATOM 1693 C C . GLY A 1 224 ? 18.557 32.832 -13.144 1.00 16.36 224 GLY A C 1
ATOM 1694 O O . GLY A 1 224 ? 19.228 33.811 -12.826 1.00 17.15 224 GLY A O 1
ATOM 1695 N N . LYS A 1 225 ? 17.350 32.594 -12.640 1.00 14.70 225 LYS A N 1
ATOM 1696 C CA . LYS A 1 225 ? 16.739 33.507 -11.681 1.00 13.76 225 LYS A CA 1
ATOM 1697 C C . LYS A 1 225 ? 17.083 33.164 -10.236 1.00 12.87 225 LYS A C 1
ATOM 1698 O O . LYS A 1 225 ? 16.957 32.017 -9.814 1.00 11.82 225 LYS A O 1
ATOM 1704 N N . ILE A 1 226 ? 17.513 34.170 -9.483 1.00 13.19 226 ILE A N 1
ATOM 1705 C CA . ILE A 1 226 ? 17.855 33.983 -8.075 1.00 12.59 226 ILE A CA 1
ATOM 1706 C C . ILE A 1 226 ? 16.572 33.685 -7.292 1.00 12.54 226 ILE A C 1
ATOM 1707 O O . ILE A 1 226 ? 15.576 34.400 -7.407 1.00 14.09 226 ILE A O 1
ATOM 1712 N N . ASP A 1 227 ? 16.610 32.618 -6.499 1.00 10.80 227 ASP A N 1
ATOM 1713 C CA . ASP A 1 227 ? 15.454 32.169 -5.723 1.00 10.88 227 ASP A CA 1
ATOM 1714 C C . ASP A 1 227 ? 15.084 33.044 -4.532 1.00 11.10 227 ASP A C 1
ATOM 1715 O O . ASP A 1 227 ? 13.905 33.280 -4.273 1.00 11.37 227 ASP A O 1
ATOM 1720 N N . ARG A 1 228 ? 16.090 33.510 -3.800 1.00 9.10 228 ARG A N 1
ATOM 1721 C CA . ARG A 1 228 ? 15.866 34.345 -2.625 1.00 9.61 228 ARG A CA 1
ATOM 1722 C C . ARG A 1 228 ? 17.179 34.989 -2.197 1.00 6.94 228 ARG A C 1
ATOM 1723 O O . ARG A 1 228 ? 18.240 34.621 -2.697 1.00 6.65 228 ARG A O 1
ATOM 1731 N N . LEU A 1 229 ? 17.101 35.945 -1.271 1.00 7.22 229 LEU A N 1
ATOM 1732 C CA . LEU A 1 229 ? 18.279 36.661 -0.781 1.00 8.14 229 LEU A CA 1
ATOM 1733 C C . LEU A 1 229 ? 18.206 36.790 0.740 1.00 7.74 229 LEU A C 1
ATOM 1734 O O . LEU A 1 229 ? 17.169 37.176 1.277 1.00 9.48 229 LEU A O 1
ATOM 1739 N N . CYS A 1 230 ? 19.301 36.481 1.432 1.00 6.85 230 CYS A N 1
ATOM 1740 C CA . CYS A 1 230 ? 19.325 36.560 2.892 1.00 6.34 230 CYS A CA 1
ATOM 1741 C C . CYS A 1 230 ? 20.424 37.469 3.433 1.00 6.33 230 CYS A C 1
ATOM 1742 O O . CYS A 1 230 ? 21.558 37.436 2.953 1.00 8.13 230 CYS A O 1
ATOM 1745 N N . PHE A 1 231 ? 20.072 38.279 4.432 1.00 6.31 231 PHE A N 1
ATOM 1746 C CA . PHE A 1 231 ? 21.007 39.184 5.105 1.00 6.49 231 PHE A CA 1
ATOM 1747 C C . PHE A 1 231 ? 21.208 38.608 6.507 1.00 7.00 231 PHE A C 1
ATOM 1748 O O . PHE A 1 231 ? 20.234 38.304 7.202 1.00 8.73 231 PHE A O 1
ATOM 1756 N N . ALA A 1 232 ? 22.462 38.462 6.924 1.00 6.28 232 ALA A N 1
ATOM 1757 C CA . ALA A 1 232 ? 22.765 37.884 8.228 1.00 6.87 232 ALA A CA 1
ATOM 1758 C C . ALA A 1 232 ? 23.466 38.851 9.173 1.00 6.35 232 ALA A C 1
ATOM 1759 O O . ALA A 1 232 ? 24.369 39.581 8.766 1.00 6.34 232 ALA A O 1
ATOM 1761 N N . VAL A 1 233 ? 23.049 38.822 10.439 1.00 6.74 233 VAL A N 1
ATOM 1762 C CA . VAL A 1 233 ? 23.593 39.677 11.500 1.00 8.30 233 VAL A CA 1
ATOM 1763 C C . VAL A 1 233 ? 24.084 38.819 12.675 1.00 7.91 233 VAL A C 1
ATOM 1764 O O . VAL A 1 233 ? 23.349 37.976 13.177 1.00 7.77 233 VAL A O 1
ATOM 1768 N N . ILE A 1 234 ? 25.323 39.029 13.109 1.00 7.22 234 ILE A N 1
ATOM 1769 C CA . ILE A 1 234 ? 25.871 38.271 14.233 1.00 8.35 234 ILE A CA 1
ATOM 1770 C C . ILE A 1 234 ? 25.882 39.163 15.482 1.00 7.49 234 ILE A C 1
ATOM 1771 O O . ILE A 1 234 ? 26.263 40.332 15.407 1.00 9.10 234 ILE A O 1
ATOM 1776 N N . SER A 1 235 ? 25.458 38.619 16.624 1.00 7.26 235 SER A N 1
ATOM 1777 C CA . SER A 1 235 ? 25.379 39.426 17.845 1.00 7.66 235 SER A CA 1
ATOM 1778 C C . SER A 1 235 ? 25.189 38.622 19.136 1.00 8.51 235 SER A C 1
ATOM 1779 O O . SER A 1 235 ? 24.937 37.416 19.098 1.00 8.91 235 SER A O 1
ATOM 1782 N N . ASN A 1 236 ? 25.339 39.295 20.278 1.00 10.27 236 ASN A N 1
ATOM 1783 C CA . ASN A 1 236 ? 25.118 38.666 21.580 1.00 9.13 236 ASN A CA 1
ATOM 1784 C C . ASN A 1 236 ? 23.781 39.178 22.116 1.00 10.08 236 ASN A C 1
ATOM 1785 O O . ASN A 1 236 ? 23.287 38.710 23.141 1.00 10.69 236 ASN A O 1
ATOM 1790 N N . ASP A 1 237 ? 23.203 40.145 21.408 1.00 9.79 237 ASP A N 1
ATOM 1791 C CA . ASP A 1 237 ? 21.919 40.745 21.782 1.00 10.25 237 ASP A CA 1
ATOM 1792 C C . ASP A 1 237 ? 20.784 39.787 21.385 1.00 10.66 237 ASP A C 1
ATOM 1793 O O . ASP A 1 237 ? 20.618 39.467 20.207 1.00 10.40 237 ASP A O 1
ATOM 1798 N N . PRO A 1 238 ? 19.984 39.322 22.362 1.00 10.33 238 PRO A N 1
ATOM 1799 C CA . PRO A 1 238 ? 18.869 38.397 22.111 1.00 9.84 238 PRO A CA 1
ATOM 1800 C C . PRO A 1 238 ? 17.560 39.037 21.641 1.00 9.97 238 PRO A C 1
ATOM 1801 O O . PRO A 1 238 ? 16.543 38.351 21.530 1.00 10.53 238 PRO A O 1
ATOM 1805 N N . THR A 1 239 ? 17.584 40.333 21.341 1.00 8.20 239 THR A N 1
ATOM 1806 C CA . THR A 1 239 ? 16.360 41.035 20.946 1.00 10.01 239 THR A CA 1
ATOM 1807 C C . THR A 1 239 ? 16.300 41.571 19.517 1.00 10.09 239 THR A C 1
ATOM 1808 O O . THR A 1 239 ? 15.426 42.378 19.200 1.00 10.26 239 THR A O 1
ATOM 1812 N N . LEU A 1 240 ? 17.188 41.100 18.647 1.00 10.10 240 LEU A N 1
ATOM 1813 C CA . LEU A 1 240 ? 17.261 41.618 17.284 1.00 9.59 240 LEU A CA 1
ATOM 1814 C C . LEU A 1 240 ? 16.365 41.109 16.161 1.00 9.15 240 LEU A C 1
ATOM 1815 O O . LEU A 1 240 ? 16.464 41.626 15.051 1.00 10.44 240 LEU A O 1
ATOM 1820 N N . VAL A 1 241 ? 15.497 40.132 16.396 1.00 8.88 241 VAL A N 1
ATOM 1821 C CA . VAL A 1 241 ? 14.687 39.668 15.268 1.00 9.71 241 VAL A CA 1
ATOM 1822 C C . VAL A 1 241 ? 13.996 40.872 14.621 1.00 10.03 241 VAL A C 1
ATOM 1823 O O . VAL A 1 241 ? 13.269 41.614 15.275 1.00 9.75 241 VAL A O 1
ATOM 1827 N N . PRO A 1 242 ? 14.233 41.087 13.317 1.00 10.68 242 PRO A N 1
ATOM 1828 C CA . PRO A 1 242 ? 13.639 42.216 12.592 1.00 11.33 242 PRO A CA 1
ATOM 1829 C C . PRO A 1 242 ? 12.182 42.023 12.209 1.00 10.94 242 PRO A C 1
ATOM 1830 O O . PRO A 1 242 ? 11.806 42.169 11.044 1.00 12.31 242 PRO A O 1
ATOM 1834 N N . SER A 1 243 ? 11.365 41.706 13.205 1.00 11.25 243 SER A N 1
ATOM 1835 C CA . SER A 1 243 ? 9.947 41.485 12.992 1.00 11.83 243 SER A CA 1
ATOM 1836 C C . SER A 1 243 ? 9.119 42.374 13.910 1.00 11.96 243 SER A C 1
ATOM 1837 O O . SER A 1 243 ? 9.540 42.708 15.015 1.00 13.72 243 SER A O 1
ATOM 1840 N N . SER A 1 244 ? 7.936 42.753 13.441 1.00 17.64 244 SER A N 1
ATOM 1841 C CA . SER A 1 244 ? 7.039 43.584 14.230 1.00 18.05 244 SER A CA 1
ATOM 1842 C C . SER A 1 244 ? 5.987 42.696 14.887 1.00 19.31 244 SER A C 1
ATOM 1843 O O . SER A 1 244 ? 5.165 43.169 15.670 1.00 20.08 244 SER A O 1
ATOM 1846 N N . ASP A 1 245 ? 6.020 41.406 14.559 1.00 14.82 245 ASP A N 1
ATOM 1847 C CA . ASP A 1 245 ? 5.073 40.438 15.109 1.00 15.50 245 ASP A CA 1
ATOM 1848 C C . ASP A 1 245 ? 5.406 40.112 16.565 1.00 15.97 245 ASP A C 1
ATOM 1849 O O . ASP A 1 245 ? 6.494 39.624 16.869 1.00 15.14 245 ASP A O 1
ATOM 1854 N N . GLU A 1 246 ? 4.458 40.374 17.461 1.00 16.88 246 GLU A N 1
ATOM 1855 C CA . GLU A 1 246 ? 4.641 40.117 18.887 1.00 17.33 246 GLU A CA 1
ATOM 1856 C C . GLU A 1 246 ? 5.045 38.665 19.140 1.00 15.52 246 GLU A C 1
ATOM 1857 O O . GLU A 1 246 ? 5.853 38.376 20.030 1.00 14.75 246 GLU A O 1
ATOM 1863 N N . GLY A 1 247 ? 4.475 37.759 18.352 1.00 15.64 247 GLY A N 1
ATOM 1864 C CA . GLY A 1 247 ? 4.790 36.350 18.485 1.00 14.89 247 GLY A CA 1
ATOM 1865 C C . GLY A 1 247 ? 6.254 36.081 18.198 1.00 14.71 247 GLY A C 1
ATOM 1866 O O . GLY A 1 247 ? 6.928 35.413 18.981 1.00 14.10 247 GLY A O 1
ATOM 1867 N N . ASP A 1 248 ? 6.748 36.597 17.075 1.00 12.60 248 ASP A N 1
ATOM 1868 C CA . ASP A 1 248 ? 8.149 36.401 16.710 1.00 12.78 248 ASP A CA 1
ATOM 1869 C C . ASP A 1 248 ? 9.072 36.995 17.770 1.00 11.98 248 ASP A C 1
ATOM 1870 O O . ASP A 1 248 ? 10.035 36.363 18.194 1.00 12.58 248 ASP A O 1
ATOM 1875 N N . ILE A 1 249 ? 8.778 38.225 18.181 1.00 12.63 249 ILE A N 1
ATOM 1876 C CA . ILE A 1 249 ? 9.584 38.923 19.179 1.00 11.91 249 ILE A CA 1
ATOM 1877 C C . ILE A 1 249 ? 9.778 38.104 20.451 1.00 12.16 249 ILE A C 1
ATOM 1878 O O . ILE A 1 249 ? 10.890 37.984 20.968 1.00 13.52 249 ILE A O 1
ATOM 1883 N N . GLU A 1 250 ? 8.693 37.528 20.947 1.00 15.01 250 GLU A N 1
ATOM 1884 C CA . GLU A 1 250 ? 8.746 36.723 22.155 1.00 15.77 250 GLU A CA 1
ATOM 1885 C C . GLU A 1 250 ? 9.450 35.385 21.931 1.00 14.55 250 GLU A C 1
ATOM 1886 O O . GLU A 1 250 ? 10.317 34.992 22.716 1.00 13.65 250 GLU A O 1
ATOM 1892 N N . LYS A 1 251 ? 9.077 34.699 20.855 1.00 12.83 251 LYS A N 1
ATOM 1893 C CA . LYS A 1 251 ? 9.639 33.388 20.535 1.00 12.35 251 LYS A CA 1
ATOM 1894 C C . LYS A 1 251 ? 11.134 33.413 20.230 1.00 12.97 251 LYS A C 1
ATOM 1895 O O . LYS A 1 251 ? 11.883 32.560 20.709 1.00 11.40 251 LYS A O 1
ATOM 1901 N N . PHE A 1 252 ? 11.576 34.378 19.432 1.00 10.10 252 PHE A N 1
ATOM 1902 C CA . PHE A 1 252 ? 12.995 34.457 19.115 1.00 8.75 252 PHE A CA 1
ATOM 1903 C C . PHE A 1 252 ? 13.813 34.829 20.352 1.00 8.72 252 PHE A C 1
ATOM 1904 O O . PHE A 1 252 ? 14.907 34.307 20.547 1.00 8.27 252 PHE A O 1
ATOM 1912 N N . HIS A 1 253 ? 13.286 35.724 21.189 1.00 10.68 253 HIS A N 1
ATOM 1913 C CA . HIS A 1 253 ? 13.994 36.114 22.405 1.00 11.31 253 HIS A CA 1
ATOM 1914 C C . HIS A 1 253 ? 14.088 34.928 23.363 1.00 10.99 253 HIS A C 1
ATOM 1915 O O . HIS A 1 253 ? 15.105 34.748 24.037 1.00 12.11 253 HIS A O 1
ATOM 1922 N N . ASN A 1 254 ? 13.026 34.124 23.416 1.00 11.71 254 ASN A N 1
ATOM 1923 C CA . ASN A 1 254 ? 12.998 32.952 24.284 1.00 11.87 254 ASN A CA 1
ATOM 1924 C C . ASN A 1 254 ? 14.093 31.980 23.845 1.00 10.65 254 ASN A C 1
ATOM 1925 O O . ASN A 1 254 ? 14.877 31.496 24.664 1.00 11.88 254 ASN A O 1
ATOM 1930 N N . TYR A 1 255 ? 14.145 31.708 22.544 1.00 11.14 255 TYR A N 1
ATOM 1931 C CA . TYR A 1 255 ? 15.144 30.794 21.996 1.00 9.50 255 TYR A CA 1
ATOM 1932 C C . TYR A 1 255 ? 16.545 31.365 22.216 1.00 10.56 255 TYR A C 1
ATOM 1933 O O . TYR A 1 255 ? 17.454 30.653 22.634 1.00 11.31 255 TYR A O 1
ATOM 1942 N N . ALA A 1 256 ? 16.704 32.656 21.938 1.00 9.93 256 ALA A N 1
ATOM 1943 C CA . ALA A 1 256 ? 17.988 33.335 22.084 1.00 9.46 256 ALA A CA 1
ATOM 1944 C C . ALA A 1 256 ? 18.557 33.321 23.501 1.00 10.93 256 ALA A C 1
ATOM 1945 O O . ALA A 1 256 ? 19.770 33.400 23.676 1.00 11.25 256 ALA A O 1
ATOM 1947 N N . THR A 1 257 ? 17.689 33.217 24.505 1.00 10.28 257 THR A N 1
ATOM 1948 C CA . THR A 1 257 ? 18.138 33.217 25.896 1.00 11.71 257 THR A CA 1
ATOM 1949 C C . THR A 1 257 ? 18.093 31.845 26.569 1.00 12.23 257 THR A C 1
ATOM 1950 O O . THR A 1 257 ? 18.476 31.714 27.733 1.00 11.93 257 THR A O 1
ATOM 1954 N N . LYS A 1 258 ? 17.635 30.824 25.850 1.00 12.08 258 LYS A N 1
ATOM 1955 C CA . LYS A 1 258 ? 17.548 29.486 26.433 1.00 10.78 258 LYS A CA 1
ATOM 1956 C C . LYS A 1 258 ? 18.184 28.364 25.619 1.00 9.86 258 LYS A C 1
ATOM 1957 O O . LYS A 1 258 ? 18.304 27.237 26.105 1.00 10.99 258 LYS A O 1
ATOM 1963 N N . ALA A 1 259 ? 18.592 28.658 24.389 1.00 9.17 259 ALA A N 1
ATOM 1964 C CA . ALA A 1 259 ? 19.205 27.632 23.552 1.00 10.14 259 ALA A CA 1
ATOM 1965 C C . ALA A 1 259 ? 20.443 27.067 24.241 1.00 10.01 259 ALA A C 1
ATOM 1966 O O . ALA A 1 259 ? 21.147 27.780 24.957 1.00 10.64 259 ALA A O 1
ATOM 1968 N N . PRO A 1 260 ? 20.728 25.772 24.035 1.00 9.47 260 PRO A N 1
ATOM 1969 C CA . PRO A 1 260 ? 21.905 25.179 24.674 1.00 10.92 260 PRO A CA 1
ATOM 1970 C C . PRO A 1 260 ? 23.209 25.766 24.138 1.00 10.93 260 PRO A C 1
ATOM 1971 O O . PRO A 1 260 ? 23.278 26.206 22.988 1.00 10.47 260 PRO A O 1
ATOM 1975 N N . TYR A 1 261 ? 24.231 25.791 24.987 1.00 12.23 261 TYR 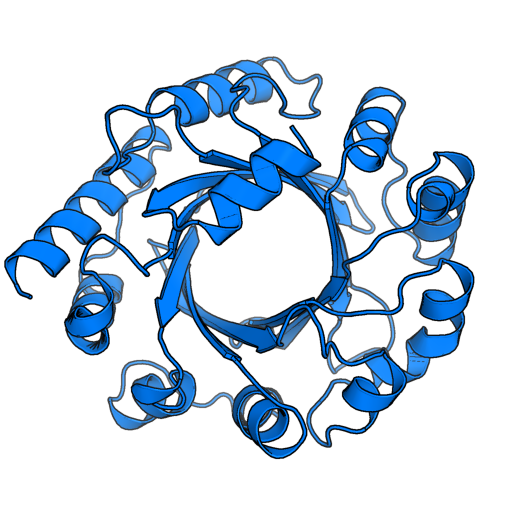A N 1
ATOM 1976 C CA . TYR A 1 261 ? 25.542 26.287 24.595 1.00 12.51 261 TYR A CA 1
ATOM 1977 C C . TYR A 1 261 ? 26.561 25.709 25.566 1.00 13.23 261 TYR A C 1
ATOM 1978 O O . TYR A 1 261 ? 26.320 25.653 26.773 1.00 15.30 261 TYR A O 1
ATOM 1987 N N . ALA A 1 262 ? 27.687 25.250 25.031 1.00 13.09 262 ALA A N 1
ATOM 1988 C CA . ALA A 1 262 ? 28.721 24.630 25.852 1.00 13.22 262 ALA A CA 1
ATOM 1989 C C . ALA A 1 262 ? 29.765 25.589 26.414 1.00 14.77 262 ALA A C 1
ATOM 1990 O O . ALA A 1 262 ? 30.477 25.246 27.361 1.00 19.38 262 ALA A O 1
ATOM 1992 N N . TYR A 1 263 ? 29.850 26.789 25.849 1.00 12.83 263 TYR A N 1
ATOM 1993 C CA . TYR A 1 263 ? 30.844 27.766 26.289 1.00 12.06 263 TYR A CA 1
ATOM 1994 C C . TYR A 1 263 ? 30.412 28.729 27.400 1.00 11.44 263 TYR A C 1
ATOM 1995 O O . TYR A 1 263 ? 30.581 29.946 27.286 1.00 12.29 263 TYR A O 1
ATOM 2004 N N . VAL A 1 264 ? 29.878 28.178 28.484 1.00 12.93 264 VAL A N 1
ATOM 2005 C CA . VAL A 1 264 ? 29.451 28.993 29.616 1.00 13.67 264 VAL A CA 1
ATOM 2006 C C . VAL A 1 264 ? 30.625 29.847 30.101 1.00 15.00 264 VAL A C 1
ATOM 2007 O O . VAL A 1 264 ? 31.751 29.362 30.233 1.00 14.48 264 VAL A O 1
ATOM 2011 N N . GLY A 1 265 ? 30.348 31.121 30.362 1.00 18.01 265 GLY A N 1
ATOM 2012 C CA . GLY A 1 265 ? 31.384 32.039 30.798 1.00 17.98 265 GLY A CA 1
ATOM 2013 C C . GLY A 1 265 ? 31.437 33.183 29.805 1.00 19.45 265 GLY A C 1
ATOM 2014 O O . GLY A 1 265 ? 32.119 34.188 30.011 1.00 19.99 265 GLY A O 1
ATOM 2015 N N . GLU A 1 266 ? 30.714 33.003 28.704 1.00 16.59 266 GLU A N 1
ATOM 2016 C CA . GLU A 1 266 ? 30.608 34.001 27.648 1.00 17.04 266 GLU A CA 1
ATOM 2017 C C . GLU A 1 266 ? 29.142 34.030 27.250 1.00 15.77 266 GLU A C 1
ATOM 2018 O O . GLU A 1 266 ? 28.406 33.078 27.511 1.00 15.35 266 GLU A O 1
ATOM 2024 N N . LYS A 1 267 ? 28.721 35.119 26.620 1.00 14.38 267 LYS A N 1
ATOM 2025 C CA . LYS A 1 267 ? 27.344 35.242 26.171 1.00 14.50 267 LYS A CA 1
ATOM 2026 C C . LYS A 1 267 ? 27.168 34.374 24.929 1.00 13.24 267 LYS A C 1
ATOM 2027 O O . LYS A 1 267 ? 28.126 34.123 24.197 1.00 13.73 267 LYS A O 1
ATOM 2033 N N . ARG A 1 268 ? 25.944 33.914 24.699 1.00 15.00 268 ARG A N 1
ATOM 2034 C CA . ARG A 1 268 ? 25.650 33.092 23.534 1.00 14.21 268 ARG A CA 1
ATOM 2035 C C . ARG A 1 268 ? 25.894 33.860 22.239 1.00 12.86 268 ARG A C 1
ATOM 2036 O O . ARG A 1 268 ? 25.555 35.045 22.134 1.00 12.72 268 ARG A O 1
ATOM 2044 N N . THR A 1 269 ? 26.472 33.183 21.252 1.00 11.41 269 THR A N 1
ATOM 2045 C CA . THR A 1 269 ? 26.689 33.795 19.942 1.00 10.33 269 THR A CA 1
ATOM 2046 C C . THR A 1 269 ? 25.424 33.497 19.141 1.00 9.26 269 THR A C 1
ATOM 2047 O O . THR A 1 269 ? 24.967 32.351 19.090 1.00 9.23 269 THR A O 1
ATOM 2051 N N . LEU A 1 270 ? 24.871 34.533 18.522 1.00 7.87 270 LEU A N 1
ATOM 2052 C CA . LEU A 1 270 ? 23.644 34.413 17.747 1.00 6.50 270 LEU A CA 1
ATOM 2053 C C . LEU A 1 270 ? 23.811 34.959 16.332 1.00 7.39 270 LEU A C 1
ATOM 2054 O O . LEU A 1 270 ? 24.496 35.961 16.124 1.00 8.75 270 LEU A O 1
ATOM 2059 N N . VAL A 1 271 ? 23.205 34.291 15.356 1.00 7.34 271 VAL A N 1
ATOM 2060 C CA . VAL A 1 271 ? 23.243 34.781 13.983 1.00 7.85 271 VAL A CA 1
ATOM 2061 C C . VAL A 1 271 ? 21.808 34.838 13.475 1.00 5.99 271 VAL A C 1
ATOM 2062 O O . VAL A 1 271 ? 21.151 33.801 13.314 1.00 7.31 271 VAL A O 1
ATOM 2066 N N . TYR A 1 272 ? 21.319 36.060 13.278 1.00 7.09 272 TYR A N 1
ATOM 2067 C CA . TYR A 1 272 ? 19.965 36.301 12.789 1.00 6.69 272 TYR A CA 1
ATOM 2068 C C . TYR A 1 272 ? 19.967 36.412 11.273 1.00 6.69 272 TYR A C 1
ATOM 2069 O O . TYR A 1 272 ? 20.940 36.869 10.674 1.00 6.74 272 TYR A O 1
ATOM 2078 N N . GLY A 1 273 ? 18.856 36.022 10.662 1.00 6.21 273 GLY A N 1
ATOM 2079 C CA . GLY A 1 273 ? 18.737 36.122 9.221 1.00 6.92 273 GLY A CA 1
ATOM 2080 C C . GLY A 1 273 ? 17.421 36.735 8.783 1.00 6.92 273 GLY A C 1
ATOM 2081 O O . GLY A 1 273 ? 16.379 36.504 9.400 1.00 8.43 273 GLY A O 1
ATOM 2082 N N . LEU A 1 274 ? 17.477 37.552 7.737 1.00 7.82 274 LEU A N 1
ATOM 2083 C CA . LEU A 1 274 ? 16.290 38.171 7.159 1.00 5.16 274 LEU A CA 1
ATOM 2084 C C . LEU A 1 274 ? 16.282 37.678 5.718 1.00 6.78 274 LEU A C 1
ATOM 2085 O O . LEU A 1 274 ? 17.152 38.041 4.926 1.00 6.81 274 LEU A O 1
ATOM 2090 N N . THR A 1 275 ? 15.309 36.840 5.380 1.00 7.68 275 THR A N 1
ATOM 2091 C CA . THR A 1 275 ? 15.245 36.280 4.039 1.00 8.41 275 THR A CA 1
ATOM 2092 C C . THR A 1 275 ? 14.132 36.884 3.204 1.00 7.03 275 THR A C 1
ATOM 2093 O O . THR A 1 275 ? 12.980 36.952 3.634 1.00 7.48 275 THR A O 1
ATOM 2097 N N . LEU A 1 276 ? 14.495 37.314 2.002 1.00 9.03 276 LEU A N 1
ATOM 2098 C CA . LEU A 1 276 ? 13.551 37.922 1.078 1.00 8.97 276 LEU A CA 1
ATOM 2099 C C . LEU A 1 276 ? 13.359 37.025 -0.141 1.00 10.51 276 LEU A C 1
ATOM 2100 O O . LEU A 1 276 ? 14.313 36.724 -0.862 1.00 10.32 276 LEU A O 1
ATOM 2105 N N . SER A 1 277 ? 12.123 36.587 -0.357 1.00 11.12 277 SER A N 1
ATOM 2106 C CA . SER A 1 277 ? 11.793 35.743 -1.501 1.00 12.43 277 SER A CA 1
ATOM 2107 C C . SER A 1 277 ? 10.829 36.551 -2.367 1.00 12.86 277 SER A C 1
ATOM 2108 O O . SER A 1 277 ? 10.412 37.641 -1.978 1.00 11.02 277 SER A O 1
ATOM 2111 N N . PRO A 1 278 ? 10.462 36.039 -3.553 1.00 13.90 278 PRO A N 1
ATOM 2112 C CA . PRO A 1 278 ? 9.539 36.805 -4.395 1.00 15.76 278 PRO A CA 1
ATOM 2113 C C . PRO A 1 278 ? 8.186 37.081 -3.747 1.00 17.37 278 PRO A C 1
ATOM 2114 O O . PRO A 1 278 ? 7.602 38.146 -3.945 1.00 19.10 278 PRO A O 1
ATOM 2118 N N . LYS A 1 279 ? 7.699 36.125 -2.961 1.00 24.86 279 LYS A N 1
ATOM 2119 C CA . LYS A 1 279 ? 6.387 36.249 -2.333 1.00 27.18 279 LYS A CA 1
ATOM 2120 C C . LYS A 1 279 ? 6.331 36.633 -0.855 1.00 26.98 279 LYS A C 1
ATOM 2121 O O . LYS A 1 279 ? 5.246 36.895 -0.332 1.00 29.77 279 LYS A O 1
ATOM 2127 N N . GLU A 1 280 ? 7.468 36.667 -0.169 1.00 19.99 280 GLU A N 1
ATOM 2128 C CA . GLU A 1 280 ? 7.441 37.021 1.248 1.00 17.80 280 GLU A CA 1
ATOM 2129 C C . GLU A 1 280 ? 8.810 37.217 1.876 1.00 13.88 280 GLU A C 1
ATOM 2130 O O . GLU A 1 280 ? 9.837 37.087 1.218 1.00 11.58 280 GLU A O 1
ATOM 2136 N N . GLU A 1 281 ? 8.786 37.533 3.167 1.00 12.62 281 GLU A N 1
ATOM 2137 C CA . GLU A 1 281 ? 9.980 37.747 3.976 1.00 12.51 281 GLU A CA 1
ATOM 2138 C C . GLU A 1 281 ? 9.827 36.893 5.233 1.00 11.68 281 GLU A C 1
ATOM 2139 O O . GLU A 1 281 ? 8.725 36.767 5.759 1.00 11.50 281 GLU A O 1
ATOM 2145 N N . TYR A 1 282 ? 10.911 36.269 5.691 1.00 9.91 282 TYR A N 1
ATOM 2146 C CA . TYR A 1 282 ? 10.845 35.481 6.914 1.00 8.65 282 TYR A CA 1
ATOM 2147 C C . TYR A 1 282 ? 12.148 35.630 7.687 1.00 7.64 282 TYR A C 1
ATOM 2148 O O . TYR A 1 282 ? 13.138 36.134 7.155 1.00 7.96 282 TYR A O 1
ATOM 2157 N N . TYR A 1 283 ? 12.133 35.201 8.944 1.00 5.70 283 TYR A N 1
ATOM 2158 C CA . TYR A 1 283 ? 13.273 35.373 9.836 1.00 8.37 283 TYR A CA 1
ATOM 2159 C C . TYR A 1 283 ? 13.873 34.073 10.339 1.00 8.66 283 TYR A C 1
ATOM 2160 O O . TYR A 1 283 ? 13.182 33.069 10.479 1.00 9.00 283 TYR A O 1
ATOM 2169 N N . LYS A 1 284 ? 15.172 34.112 10.615 1.00 8.61 284 LYS A N 1
ATOM 2170 C CA . LYS A 1 284 ? 15.899 32.948 11.102 1.00 7.99 284 LYS A CA 1
ATOM 2171 C C . LYS A 1 284 ? 16.807 33.326 12.264 1.00 5.90 284 LYS A C 1
ATOM 2172 O O . LYS A 1 284 ? 17.238 34.476 12.384 1.00 7.70 284 LYS A O 1
ATOM 2178 N N . LEU A 1 285 ? 17.103 32.351 13.113 1.00 5.58 285 LEU A N 1
ATOM 2179 C CA . LEU A 1 285 ? 17.999 32.576 14.238 1.00 7.03 285 LEU A CA 1
ATOM 2180 C C . LEU A 1 285 ? 18.794 31.321 14.553 1.00 5.94 285 LEU A C 1
ATOM 2181 O O . LEU A 1 285 ? 18.234 30.284 14.910 1.00 5.96 285 LEU A O 1
ATOM 2186 N N . GLY A 1 286 ? 20.111 31.423 14.399 1.00 6.92 286 GLY A N 1
ATOM 2187 C CA . GLY A 1 286 ? 20.980 30.309 14.709 1.00 7.38 286 GLY A CA 1
ATOM 2188 C C . GLY A 1 286 ? 21.667 30.573 16.036 1.00 7.96 286 GLY A C 1
ATOM 2189 O O . GLY A 1 286 ? 22.320 31.603 16.208 1.00 9.00 286 GLY A O 1
ATOM 2190 N N . ALA A 1 287 ? 21.492 29.662 16.986 1.00 7.25 287 ALA A N 1
ATOM 2191 C CA . ALA A 1 287 ? 22.123 29.794 18.289 1.00 7.55 287 ALA A CA 1
ATOM 2192 C C . ALA A 1 287 ? 23.317 28.861 18.290 1.00 7.33 287 ALA A C 1
ATOM 2193 O O . ALA A 1 287 ? 23.164 27.649 18.145 1.00 6.91 287 ALA A O 1
ATOM 2195 N N . TYR A 1 288 ? 24.511 29.423 18.438 1.00 7.14 288 TYR A N 1
ATOM 2196 C CA . TYR A 1 288 ? 25.708 28.602 18.428 1.00 7.67 288 TYR A CA 1
ATOM 2197 C C . TYR A 1 288 ? 25.865 27.784 19.705 1.00 7.88 288 TYR A C 1
ATOM 2198 O O . TYR A 1 288 ? 25.807 28.323 20.816 1.00 10.13 288 TYR A O 1
ATOM 2207 N N . TYR A 1 289 ? 26.022 26.473 19.536 1.00 8.74 289 TYR A N 1
ATOM 2208 C CA . TYR A 1 289 ? 26.218 25.556 20.651 1.00 9.61 289 TYR A CA 1
ATOM 2209 C C . TYR A 1 289 ? 27.727 25.478 20.905 1.00 9.25 289 TYR A C 1
ATOM 2210 O O . TYR A 1 289 ? 28.173 25.356 22.049 1.00 11.22 289 TYR A O 1
ATOM 2219 N N . HIS A 1 290 ? 28.497 25.545 19.818 1.00 9.16 290 HIS A N 1
ATOM 2220 C CA . HIS A 1 290 ? 29.964 25.543 19.851 1.00 10.01 290 HIS A CA 1
ATOM 2221 C C . HIS A 1 290 ? 30.453 26.751 19.050 1.00 9.66 290 HIS A C 1
ATOM 2222 O O . HIS A 1 290 ? 29.947 27.006 17.953 1.00 10.27 290 HIS A O 1
ATOM 2229 N N . ILE A 1 291 ? 31.424 27.493 19.579 1.00 9.42 291 ILE A N 1
ATOM 2230 C CA . ILE A 1 291 ? 31.989 28.630 18.850 1.00 9.85 291 ILE A CA 1
ATOM 2231 C C . ILE A 1 291 ? 33.514 28.545 18.837 1.00 10.36 291 ILE A C 1
ATOM 2232 O O . ILE A 1 291 ? 34.108 27.790 19.609 1.00 12.31 291 ILE A O 1
ATOM 2237 N N . THR A 1 292 ? 34.131 29.311 17.944 1.00 11.86 292 THR A N 1
ATOM 2238 C CA . THR A 1 292 ? 35.587 29.363 17.832 1.00 13.42 292 THR A CA 1
ATOM 2239 C C . THR A 1 292 ? 35.985 30.835 17.820 1.00 13.81 292 THR A C 1
ATOM 2240 O O . THR A 1 292 ? 35.127 31.711 17.932 1.00 14.02 292 THR A O 1
ATOM 2244 N N . ASP A 1 293 ? 37.278 31.113 17.684 1.00 13.95 293 ASP A N 1
ATOM 2245 C CA . ASP A 1 293 ? 37.727 32.498 17.663 1.00 14.03 293 ASP A CA 1
ATOM 2246 C C . ASP A 1 293 ? 37.212 33.259 16.441 1.00 13.23 293 ASP A C 1
ATOM 2247 O O . ASP A 1 293 ? 37.215 34.495 16.428 1.00 14.33 293 ASP A O 1
ATOM 2252 N N . VAL A 1 294 ? 36.773 32.533 15.414 1.00 12.57 294 VAL A N 1
ATOM 2253 C CA . VAL A 1 294 ? 36.235 33.177 14.220 1.00 12.69 294 VAL A CA 1
ATOM 2254 C C . VAL A 1 294 ? 35.003 33.978 14.635 1.00 11.53 294 VAL A C 1
ATOM 2255 O O . VAL A 1 294 ? 34.849 35.137 14.257 1.00 10.80 294 VAL A O 1
ATOM 2259 N N . GLN A 1 295 ? 34.134 33.357 15.429 1.00 11.65 295 GLN A N 1
ATOM 2260 C CA . GLN A 1 295 ? 32.926 34.025 15.902 1.00 10.63 295 GLN A CA 1
ATOM 2261 C C . GLN A 1 295 ? 33.272 35.161 16.870 1.00 9.89 295 GLN A C 1
ATOM 2262 O O . GLN A 1 295 ? 32.647 36.223 16.835 1.00 9.82 295 GLN A O 1
ATOM 2268 N N . ARG A 1 296 ? 34.266 34.944 17.728 1.00 12.22 296 ARG A N 1
ATOM 2269 C CA . ARG A 1 296 ? 34.673 35.982 18.676 1.00 12.75 296 ARG A CA 1
ATOM 2270 C C . ARG A 1 296 ? 35.159 37.219 17.924 1.00 13.22 296 ARG A C 1
ATOM 2271 O O . ARG A 1 296 ? 34.852 38.348 18.306 1.00 13.36 296 ARG A O 1
ATOM 2279 N N . GLY A 1 297 ? 35.898 37.004 16.839 1.00 10.95 297 GLY A N 1
ATOM 2280 C CA . GLY A 1 297 ? 36.393 38.115 16.045 1.00 11.58 297 GLY A CA 1
ATOM 2281 C C . GLY A 1 297 ? 35.272 38.833 15.316 1.00 11.51 297 GLY A C 1
ATOM 2282 O O . GLY A 1 297 ? 35.282 40.056 15.188 1.00 12.24 297 GLY A O 1
ATOM 2283 N N . LEU A 1 298 ? 34.300 38.069 14.827 1.00 11.56 298 LEU A N 1
ATOM 2284 C CA . LEU A 1 298 ? 33.169 38.650 14.120 1.00 12.49 298 LEU A CA 1
ATOM 2285 C C . LEU A 1 298 ? 32.350 39.553 15.042 1.00 11.36 298 LEU A C 1
ATOM 2286 O O . LEU A 1 298 ? 31.901 40.629 14.640 1.00 10.84 298 LEU A O 1
ATOM 2291 N N . LEU A 1 299 ? 32.161 39.114 16.283 1.00 12.12 299 LEU A N 1
ATOM 2292 C CA . LEU A 1 299 ? 31.404 39.897 17.256 1.00 11.94 299 LEU A CA 1
ATOM 2293 C C . LEU A 1 299 ? 32.098 41.225 17.558 1.00 12.67 299 LEU A C 1
ATOM 2294 O O . LEU A 1 299 ? 31.445 42.257 17.699 1.00 12.00 299 LEU A O 1
ATOM 2299 N N . LYS A 1 300 ? 33.424 41.195 17.659 1.00 13.13 300 LYS A N 1
ATOM 2300 C CA . LYS A 1 300 ? 34.184 42.410 17.933 1.00 13.90 300 LYS A CA 1
ATOM 2301 C C . LYS A 1 300 ? 34.100 43.375 16.756 1.00 14.44 300 LYS A C 1
ATOM 2302 O O . LYS A 1 300 ? 34.076 44.590 16.942 1.00 16.24 300 LYS A O 1
ATOM 2308 N N . ALA A 1 301 ? 34.044 42.832 15.543 1.00 13.78 301 ALA A N 1
ATOM 2309 C CA . ALA A 1 301 ? 33.976 43.664 14.350 1.00 14.59 301 ALA A CA 1
ATOM 2310 C C . ALA A 1 301 ? 32.573 44.111 13.963 1.00 13.87 301 ALA A C 1
ATOM 2311 O O . ALA A 1 301 ? 32.403 45.206 13.428 1.00 16.84 301 ALA A O 1
ATOM 2313 N N . PHE A 1 302 ? 31.568 43.283 14.236 1.00 12.00 302 PHE A N 1
ATOM 2314 C CA . PHE A 1 302 ? 30.206 43.632 13.845 1.00 11.74 302 PHE A CA 1
ATOM 2315 C C . PHE A 1 302 ? 29.172 43.853 14.952 1.00 12.75 302 PHE A C 1
ATOM 2316 O O . PHE A 1 302 ? 28.058 44.305 14.672 1.00 11.32 302 PHE A O 1
ATOM 2324 N N . ASP A 1 303 ? 29.526 43.551 16.197 1.00 12.57 303 ASP A N 1
ATOM 2325 C CA . ASP A 1 303 ? 28.585 43.725 17.301 1.00 12.66 303 ASP A CA 1
ATOM 2326 C C . ASP A 1 303 ? 29.175 44.622 18.388 1.00 14.75 303 ASP A C 1
ATOM 2327 O O . ASP A 1 303 ? 28.951 44.332 19.582 1.00 16.38 303 ASP A O 1
#

Sequence (301 aa):
EAADVERVYAAMEEAAGLLGVACARDKIYPLLSTFQDTLVEGGSVVVFSMASGRHSTELDFSISVPTSHGDPYATVVEKGLFPATGHPVDDLLADTQKHLPVSMFAIDGEVTGGFKKTYAFFPTDNMPGVAELSAIPSMPPAVAENAELFARYGLDKVQMTSMDYKKRQVNLYFSELSAQTLEAESVLALVRELGLHVPNELGLKFCKRSFSVYPTLNWETGKIDRLCFAVISNDPTLVPSSDEGDIEKFHNYATKAPYAYVGEKRTLVYGLTLSPKEEYYKLGAYYHITDVQRGLLKAFD

Secondary structure (DSSP, 8-state):
-HHHHHHHHHHHHHHHHHTT----HHHHHHHHHHTGGG-SSSS--EEEEEE-GGGTT--EEEEEE-GGG--HHHHHHHTTSS---SSTHHHHHHHHHHHS---EEEEEEETTTEEEEEEEE--TTS---HHHHHTSTTS-HHHHHTHHHHHHTT---EEEEEEETTTTEEEEEE-S--HHHHSHHHHHHHHHHHT-PPP-HHHHHHHHH-SEEEEEEESS-SS--EEEEEEEES-TT------HHHHHHHHHHHHHS--S-BTBPPPEEEEEEE-SS-EEEEEEEEEE--HHHHHHHHHH-

Radius of gyration: 18.26 Å; Cα contacts (8 Å, |Δi|>4): 627; chains: 1; bounding box: 38×48×46 Å

Foldseek 3Di:
DVVLLVVVVVLLQQLLVLLVEHFDCVQPSVVCVLQVVQSDFEPKWKKWKAWDDPRHRWIKMKIKAFCVVPDVLVVCCVVVSDPQLPALLSCVVVLCVVQAPFGIKMWMDIRHGHTFKMKTFHDPVDFFWLVSQCPRPSRAVLSVVCNVVCVVLVQTGFGMKMAGRVVQKMKTKGAPHDLSSLQLVNVQVSCVVLLWDGDDPLVSVQSSLFGIKIWMGHNPDSHTFKIKGKHKELDQQRWSDPDPVCRVSSSSSSQRRAADPPPDGWIKMKMWMIGNVDIMIMIITINHDYVVSVVCHVVRD

InterPro domains:
  IPR020965 Aromatic prenyltransferase, CloQ-type [PF11468] (6-294)
  IPR020965 Aromatic prenyltransferase, CloQ-type [SFLDG01163] (1-303)
  IPR020965 Aromatic prenyltransferase, CloQ-type [cd13931] (9-290)
  IPR033964 Aromatic prenyltransferase [SFLDS00036] (1-303)
  IPR036239 Prenyltransferase-like superfamily [SSF143492] (4-301)

Solvent-accessible surface area: 13103 Å² total; per-residue (Å²): 120,63,72,23,5,99,69,0,14,58,5,0,87,96,0,0,50,59,20,74,17,83,23,29,116,131,110,0,50,55,4,1,42,29,12,56,101,11,1,83,88,57,56,4,30,0,15,1,25,4,11,7,58,180,51,27,110,32,0,53,0,24,0,6,0,43,46,101,80,29,32,0,12,39,40,0,50,150,122,66,61,22,101,64,41,73,72,59,0,28,81,2,2,50,24,1,76,159,80,22,73,20,59,55,0,5,0,8,0,41,0,55,24,3,11,17,32,0,26,0,54,3,37,92,140,83,8,5,4,16,78,79,0,38,71,3,102,10,9,2,75,1,0,49,119,15,34,147,17,2,76,134,23,38,2,76,64,0,44,35,3,2,0,8,4,99,114,103,26,0,12,0,16,0,27,127,31,54,81,112,8,12,79,44,140,12,1,66,43,4,1,196,82,20,49,9,70,95,4,93,155,75,1,28,130,12,0,122,84,4,35,12,2,27,0,1,0,18,49,149,76,32,129,2,35,50,1,4,2,5,0,2,0,43,53,36,87,32,13,5,8,107,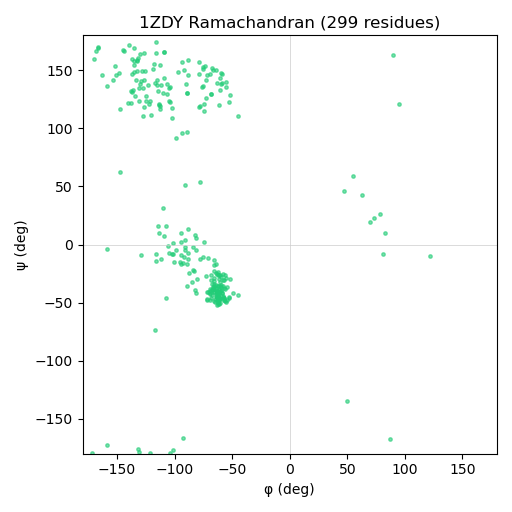77,149,40,24,86,128,82,2,76,49,1,3,52,111,0,11,56,28,24,120,75,76,150,48,1,1,27,1,3,0,2,0,19,55,188,58,37,26,28,53,0,5,1,29,12,4,13,19,108,99,11,79,37,47,21,187,78,87,73

B-factor: mean 16.74, std 8.79, range [5.16, 56.74]

Nearest PDB structures (foldseek):
  1zdy-assembly1_A  TM=1.003E+00  e=1.011E-66  Streptomyces sp. CL190
  7fhc-assembly1_A  TM=9.970E-01  e=1.879E-60  Streptomyces sp. CL190
  7fhe-assembly1_A  TM=9.962E-01  e=8.282E-57  Streptomyces sp. CL190
  7fhf-assembly1_A  TM=9.767E-01  e=1.404E-56  Streptomyces sp. CL190
  7fhd-assembly2_B  TM=9.949E-01  e=9.899E-53  Streptomyces sp. CL190